Protein AF-A0A961H3K2-F1 (afdb_monomer_lite)

pLDDT: mean 82.6, std 19.22, range [40.81, 98.56]

Secondary structure (DSSP, 8-state):
------PPPP----------------PPP------TTHHHHHHHHHHHHHHHHHHHHHHHHHHHHHTSPPEEEE---EEEETTEEEESS-HHHHHHHHHHHHHHHHHSS-TT-SHHHHHHHHHHHHSSSBSSPPEEEE-SSSEEEEE--B----EEEEESSGGG-EEEEE-TT-BEEEEEEETTSS-S-EE----SPPSEEETTEE-SSSBPS-HHHHHHHHHHHTT-

Radius of gyration: 31.96 Å; chains: 1; bounding box: 62×67×101 Å

Foldseek 3Di:
DDDDDDDDDDDDDDDDDDDDDDDDDDDDDDDDDDDPPPVVVVVVCVVVVVVVVVVVVVVVVQVVLLVDQADEAEPFDWDDDPPDIDGLDDPVVVVVLRVVLSCLQNVDSRNPDCVSQVVNQVCVQQQLQALHRWDWDDPDSRYIYTGGHGFGFLEWEWDDDDQPIKTFTAGLQQFTHPDIGGVPPDDDHYQYDQPDDADDPDNNGHRRNDHGPDPSSNVVSVVSVVVD

Structure (mmCIF, N/CA/C/O backbone):
data_AF-A0A961H3K2-F1
#
_entry.id   AF-A0A961H3K2-F1
#
loop_
_atom_site.group_PDB
_atom_site.id
_atom_site.type_symbol
_atom_site.label_atom_id
_atom_site.label_alt_id
_atom_site.label_comp_id
_atom_site.label_asym_id
_atom_site.label_entity_id
_atom_site.label_seq_id
_atom_site.pdbx_PDB_ins_code
_atom_site.Cartn_x
_atom_site.Cartn_y
_atom_site.Cartn_z
_atom_site.occupancy
_atom_site.B_iso_or_equiv
_atom_site.auth_seq_id
_atom_site.auth_comp_id
_atom_site.auth_asym_id
_atom_site.auth_atom_id
_atom_site.pdbx_PDB_model_num
ATOM 1 N N . MET A 1 1 ? -10.575 -49.177 -2.284 1.00 54.91 1 MET A N 1
ATOM 2 C CA . MET A 1 1 ? -10.795 -49.907 -3.554 1.00 54.91 1 MET A CA 1
ATOM 3 C C . MET A 1 1 ? -11.564 -49.011 -4.515 1.00 54.91 1 MET A C 1
ATOM 5 O O . MET A 1 1 ? -12.747 -48.828 -4.300 1.00 54.91 1 MET A O 1
ATOM 9 N N . ALA A 1 2 ? -10.892 -48.435 -5.515 1.00 46.31 2 ALA A N 1
ATOM 10 C CA . ALA A 1 2 ? -11.423 -48.111 -6.850 1.00 46.31 2 ALA A CA 1
ATOM 11 C C . ALA A 1 2 ? -10.318 -47.393 -7.646 1.00 46.31 2 ALA A C 1
ATOM 13 O O . ALA A 1 2 ? -9.969 -46.250 -7.373 1.00 46.31 2 ALA A O 1
ATOM 14 N N . LYS A 1 3 ? -9.726 -48.125 -8.594 1.00 48.41 3 LYS A N 1
ATOM 15 C CA . LYS A 1 3 ? -8.814 -47.641 -9.639 1.00 48.41 3 LYS A CA 1
ATOM 16 C C . LYS A 1 3 ? -9.614 -46.911 -10.724 1.00 48.41 3 LYS A C 1
ATOM 18 O O . LYS A 1 3 ? -10.686 -47.404 -11.064 1.00 48.41 3 LYS A O 1
ATOM 23 N N . ARG A 1 4 ? -9.030 -45.865 -11.327 1.00 49.03 4 ARG A N 1
ATOM 24 C CA . ARG A 1 4 ? -9.153 -45.383 -12.734 1.00 49.03 4 ARG A CA 1
ATOM 25 C C . ARG A 1 4 ? -8.590 -43.948 -12.744 1.00 49.03 4 ARG A C 1
ATOM 27 O O . ARG A 1 4 ? -9.092 -43.125 -12.004 1.00 49.03 4 ARG A O 1
ATOM 34 N N . GLY A 1 5 ? -7.514 -43.564 -13.426 1.00 46.09 5 GLY A N 1
ATOM 35 C CA . GLY A 1 5 ? -6.911 -44.075 -14.651 1.00 46.09 5 GLY A CA 1
ATOM 36 C C . GLY A 1 5 ? -7.382 -43.230 -15.835 1.00 46.09 5 GLY A C 1
ATOM 37 O O . GLY A 1 5 ? -8.404 -43.564 -16.417 1.00 46.09 5 GLY A O 1
ATOM 38 N N . ALA A 1 6 ? -6.646 -42.169 -16.186 1.00 53.66 6 ALA A N 1
ATOM 39 C CA . ALA A 1 6 ? -6.700 -41.543 -17.510 1.00 53.66 6 ALA A CA 1
ATOM 40 C C . ALA A 1 6 ? -5.432 -40.706 -17.752 1.00 53.66 6 ALA A C 1
ATOM 42 O O . ALA A 1 6 ? -5.259 -39.619 -17.209 1.00 53.66 6 ALA A O 1
ATOM 43 N N . ALA A 1 7 ? -4.525 -41.268 -18.549 1.00 52.78 7 ALA A N 1
ATOM 44 C CA . ALA A 1 7 ? -3.371 -40.586 -19.112 1.00 52.78 7 ALA A CA 1
ATOM 45 C C . ALA A 1 7 ? -3.825 -39.680 -20.268 1.00 52.78 7 ALA A C 1
ATOM 47 O O . ALA A 1 7 ? -4.634 -40.106 -21.092 1.00 52.78 7 ALA A O 1
ATOM 48 N N . SER A 1 8 ? -3.278 -38.464 -20.348 1.00 56.94 8 SER A N 1
ATOM 49 C CA . SER A 1 8 ? -3.525 -37.541 -21.461 1.00 56.94 8 SER A CA 1
ATOM 50 C C . SER A 1 8 ? -2.368 -37.594 -22.479 1.00 56.94 8 SER A C 1
ATOM 52 O O . SER A 1 8 ? -1.205 -37.693 -22.072 1.00 56.94 8 SER A O 1
ATOM 54 N N . PRO A 1 9 ? -2.652 -37.601 -23.796 1.00 66.25 9 PRO A N 1
ATOM 55 C CA . PRO A 1 9 ? -1.711 -38.033 -24.828 1.00 66.25 9 PRO A CA 1
ATOM 56 C C . PRO A 1 9 ? -0.740 -36.939 -25.303 1.00 66.25 9 PRO A C 1
ATOM 58 O O . PRO A 1 9 ? -1.076 -35.764 -25.409 1.00 66.25 9 PRO A O 1
ATOM 61 N N . LYS A 1 10 ? 0.469 -37.376 -25.680 1.00 55.22 10 LYS A N 1
ATOM 62 C CA . LYS A 1 10 ? 1.485 -36.596 -26.403 1.00 55.22 10 LYS A CA 1
ATOM 63 C C . LYS A 1 10 ? 1.066 -36.394 -27.864 1.00 55.22 10 LYS A C 1
ATOM 65 O O . LYS A 1 10 ? 1.056 -37.355 -28.632 1.00 55.22 10 LYS A O 1
ATOM 70 N N . THR A 1 11 ? 0.836 -35.158 -28.286 1.00 57.97 11 THR A N 1
ATOM 71 C CA . THR A 1 11 ? 0.693 -34.785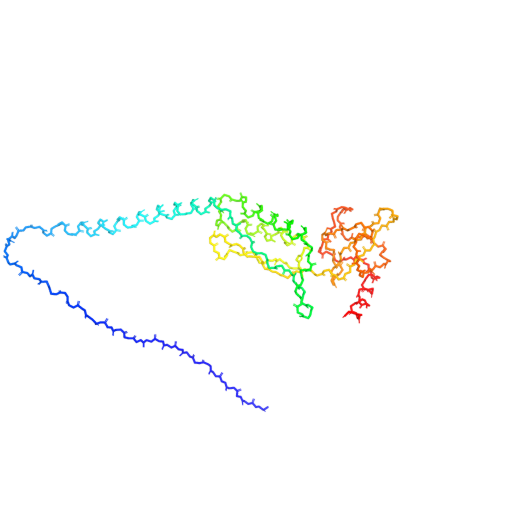 -29.700 1.00 57.97 11 THR A CA 1
ATOM 72 C C . THR A 1 11 ? 2.062 -34.468 -30.308 1.00 57.97 11 THR A C 1
ATOM 74 O O . THR A 1 11 ? 2.627 -33.395 -30.124 1.00 57.97 11 THR A O 1
ATOM 77 N N . LYS A 1 12 ? 2.616 -35.428 -31.060 1.00 52.91 12 LYS A N 1
ATOM 78 C CA . LYS A 1 12 ? 3.681 -35.186 -32.045 1.00 52.91 12 LYS A CA 1
ATOM 79 C C . LYS A 1 12 ? 3.021 -34.824 -33.375 1.00 52.91 12 LYS A C 1
ATOM 81 O O . LYS A 1 12 ? 2.402 -35.689 -33.986 1.00 52.91 12 LYS A O 1
ATOM 86 N N . SER A 1 13 ? 3.200 -33.592 -33.845 1.00 56.84 13 SER A N 1
ATOM 87 C CA . SER A 1 13 ? 2.893 -33.215 -35.229 1.00 56.84 13 SER A CA 1
ATOM 88 C C . SER A 1 13 ? 4.182 -33.217 -36.055 1.00 56.84 13 SER A C 1
ATOM 90 O O . SER A 1 13 ? 5.054 -32.370 -35.886 1.00 56.84 13 SER A O 1
ATOM 92 N N . LYS A 1 14 ? 4.316 -34.228 -36.917 1.00 53.59 14 LYS A N 1
ATOM 93 C CA . LYS A 1 14 ? 5.198 -34.253 -38.090 1.00 53.59 14 LYS A CA 1
ATOM 94 C C . LYS A 1 14 ? 4.278 -34.400 -39.297 1.00 53.59 14 LYS A C 1
ATOM 96 O O . LYS A 1 14 ? 3.563 -35.396 -39.336 1.00 53.59 14 LYS A O 1
ATOM 101 N N . SER A 1 15 ? 4.346 -33.518 -40.295 1.00 47.16 15 SER A N 1
ATOM 102 C CA . SER A 1 15 ? 4.019 -33.887 -41.683 1.00 47.16 15 SER A CA 1
ATOM 103 C C . SER A 1 15 ? 4.347 -32.785 -42.697 1.00 47.16 15 SER A C 1
ATOM 105 O O . SER A 1 15 ? 3.904 -31.657 -42.529 1.00 47.16 15 SER A O 1
ATOM 107 N N . LYS A 1 16 ? 5.060 -33.218 -43.751 1.00 49.59 16 LYS A N 1
ATOM 108 C CA . LYS A 1 16 ? 5.066 -32.808 -45.175 1.00 49.59 16 LYS A 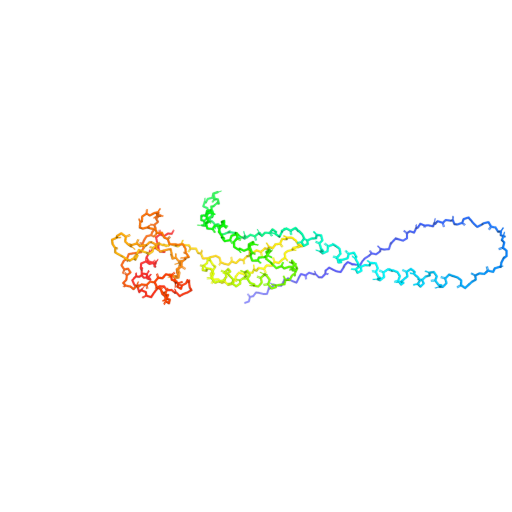CA 1
ATOM 109 C C . LYS A 1 16 ? 5.208 -31.320 -45.528 1.00 49.59 16 LYS A C 1
ATOM 111 O O . LYS A 1 16 ? 4.386 -30.506 -45.155 1.00 49.59 16 LYS A O 1
ATOM 116 N N . ALA A 1 17 ? 6.242 -30.894 -46.256 1.00 46.69 17 ALA A N 1
ATOM 117 C CA . ALA A 1 17 ? 6.661 -31.269 -47.622 1.00 46.69 17 ALA A CA 1
ATOM 118 C C . ALA A 1 17 ? 5.641 -30.910 -48.725 1.00 46.69 17 ALA A C 1
ATOM 120 O O . ALA A 1 17 ? 4.715 -31.670 -49.000 1.00 46.69 17 ALA A O 1
ATOM 121 N N . GLN A 1 18 ? 5.910 -29.786 -49.393 1.00 48.41 18 GLN A N 1
ATOM 122 C CA . GLN A 1 18 ? 5.543 -29.415 -50.769 1.00 48.41 18 GLN A CA 1
ATOM 123 C C . GLN A 1 18 ? 6.774 -28.628 -51.283 1.00 48.41 18 GLN A C 1
ATOM 125 O O . GLN A 1 18 ? 7.169 -27.668 -50.632 1.00 48.41 18 GLN A O 1
ATOM 130 N N . ALA A 1 19 ? 7.602 -29.075 -52.241 1.00 42.69 19 ALA A N 1
ATOM 131 C CA . ALA A 1 19 ? 7.340 -29.372 -53.659 1.00 42.69 19 ALA A CA 1
ATOM 132 C C . ALA A 1 19 ? 6.409 -28.318 -54.270 1.00 42.69 19 ALA A C 1
ATOM 134 O O . ALA A 1 19 ? 5.254 -28.252 -53.891 1.00 42.69 19 ALA A O 1
ATOM 135 N N . GLY A 1 20 ? 6.775 -27.458 -55.206 1.00 40.81 20 GLY A N 1
ATOM 136 C CA . GLY A 1 20 ? 7.958 -27.265 -56.026 1.00 40.81 20 GLY A CA 1
ATOM 137 C C . GLY A 1 20 ? 7.492 -26.299 -57.120 1.00 40.81 20 GLY A C 1
ATOM 138 O O . GLY A 1 20 ? 6.412 -26.491 -57.670 1.00 40.81 20 GLY A O 1
ATOM 139 N N . ALA A 1 21 ? 8.248 -25.245 -57.410 1.00 43.94 21 ALA A N 1
ATOM 140 C CA . ALA A 1 21 ? 7.976 -24.379 -58.553 1.00 43.94 21 ALA A CA 1
ATOM 141 C C . ALA A 1 21 ? 9.285 -24.188 -59.312 1.00 43.94 21 ALA A C 1
ATOM 143 O O . ALA A 1 21 ? 10.189 -23.472 -58.884 1.00 43.94 21 ALA A O 1
ATOM 144 N N . ALA A 1 22 ? 9.387 -24.930 -60.410 1.00 42.62 22 ALA A N 1
ATOM 145 C CA . ALA A 1 22 ? 10.456 -24.841 -61.379 1.00 42.62 22 ALA A CA 1
ATOM 146 C C . ALA A 1 22 ? 10.357 -23.497 -62.110 1.00 42.62 22 ALA A C 1
ATOM 148 O O . ALA A 1 22 ? 9.406 -23.256 -62.849 1.00 42.62 22 ALA A O 1
ATOM 149 N N . VAL A 1 23 ? 11.348 -22.630 -61.915 1.00 52.09 23 VAL A N 1
ATOM 150 C CA . VAL A 1 23 ? 11.573 -21.478 -62.791 1.00 52.09 23 VAL A CA 1
ATOM 151 C C . VAL A 1 23 ? 12.584 -21.918 -63.841 1.00 52.09 23 VAL A C 1
ATOM 153 O O . VAL A 1 23 ? 13.764 -22.116 -63.557 1.00 52.09 23 VAL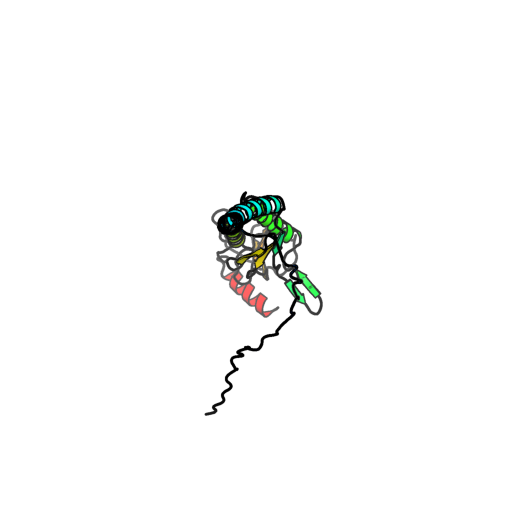 A O 1
ATOM 156 N N . SER A 1 24 ? 12.091 -22.137 -65.056 1.00 48.31 24 SER A N 1
ATOM 157 C CA . SER A 1 24 ? 12.887 -22.466 -66.233 1.00 48.31 24 SER A CA 1
ATOM 158 C C . SER A 1 24 ? 13.762 -21.276 -66.629 1.00 48.31 24 SER A C 1
ATOM 160 O O . SER A 1 24 ? 13.271 -20.254 -67.110 1.00 48.31 24 SER A O 1
ATOM 162 N N . VAL A 1 25 ? 15.068 -21.434 -66.430 1.00 52.72 25 VAL A N 1
ATOM 163 C CA . VAL A 1 25 ? 16.116 -20.515 -66.874 1.00 52.72 25 VAL A CA 1
ATOM 164 C C . VAL A 1 25 ? 16.313 -20.679 -68.382 1.00 52.72 25 VAL A C 1
ATOM 166 O O . VAL A 1 25 ? 16.736 -21.731 -68.857 1.00 52.72 25 VAL A O 1
ATOM 169 N N . PHE A 1 26 ? 16.025 -19.622 -69.139 1.00 48.88 26 PHE A N 1
ATOM 170 C CA . PHE A 1 26 ? 16.374 -19.502 -70.554 1.00 48.88 26 PHE A CA 1
ATOM 171 C C . PHE A 1 26 ? 17.888 -19.252 -70.669 1.00 48.88 26 PHE A C 1
ATOM 173 O O . PHE A 1 26 ? 18.365 -18.139 -70.446 1.00 48.88 26 PHE A O 1
ATOM 180 N N . GLN A 1 27 ? 18.662 -20.289 -70.995 1.00 48.50 27 GLN A N 1
ATOM 181 C CA . GLN A 1 27 ? 20.086 -20.159 -71.312 1.00 48.50 27 GLN A CA 1
ATOM 182 C C . GLN A 1 27 ? 20.263 -19.829 -72.799 1.00 48.50 27 GLN A C 1
ATOM 184 O O . GLN A 1 27 ? 19.926 -20.626 -73.672 1.00 48.50 27 GLN A O 1
ATOM 189 N N . ARG A 1 28 ? 20.821 -18.649 -73.091 1.00 47.00 28 ARG A N 1
ATOM 190 C CA . ARG A 1 28 ? 21.417 -18.326 -74.397 1.00 47.00 28 ARG A CA 1
ATOM 191 C C . ARG A 1 28 ? 22.907 -18.697 -74.370 1.00 47.00 28 ARG A C 1
ATOM 193 O O . ARG A 1 28 ? 23.566 -18.389 -73.376 1.00 47.00 28 ARG A O 1
ATOM 200 N N . PRO A 1 29 ? 23.458 -19.332 -75.419 1.00 45.16 29 PRO A N 1
ATOM 201 C CA . PRO A 1 29 ? 24.856 -19.728 -75.438 1.00 45.16 29 PRO A CA 1
ATOM 202 C C . PRO A 1 29 ? 25.757 -18.591 -75.930 1.00 45.16 29 PRO A C 1
ATOM 204 O O . PRO A 1 29 ? 25.460 -17.928 -76.921 1.00 45.16 29 PRO A O 1
ATOM 207 N N . GLY A 1 30 ? 26.912 -18.464 -75.276 1.00 41.97 30 GLY A N 1
ATOM 208 C CA . GLY A 1 30 ? 28.133 -17.938 -75.880 1.00 41.97 30 GLY A CA 1
ATOM 209 C C . GLY A 1 30 ? 28.578 -16.566 -75.390 1.00 41.97 30 GLY A C 1
ATOM 210 O O . GLY A 1 30 ? 28.198 -15.578 -75.989 1.00 41.97 30 GLY A O 1
ATOM 211 N N . VAL A 1 31 ? 29.467 -16.534 -74.389 1.00 49.22 31 VAL A N 1
ATOM 212 C CA . VAL A 1 31 ? 30.809 -15.918 -74.471 1.00 49.22 31 VAL A CA 1
ATOM 213 C C . VAL A 1 31 ? 31.713 -16.653 -73.468 1.00 49.22 31 VAL A C 1
ATOM 215 O O . VAL A 1 31 ? 31.288 -17.055 -72.388 1.00 49.22 31 VAL A O 1
ATOM 218 N N . ARG A 1 32 ? 32.946 -16.912 -73.899 1.00 44.03 32 ARG A N 1
ATOM 219 C CA . ARG A 1 32 ? 33.987 -17.709 -73.247 1.00 44.03 32 ARG A CA 1
ATOM 220 C C . ARG A 1 32 ? 34.595 -17.014 -72.017 1.00 44.03 32 ARG A C 1
ATOM 222 O O . ARG A 1 32 ? 34.794 -15.811 -72.031 1.00 44.03 32 ARG A O 1
ATOM 229 N N . ALA A 1 33 ? 34.961 -17.849 -71.039 1.00 47.09 33 ALA A N 1
ATOM 230 C CA . ALA A 1 33 ? 36.153 -17.797 -70.184 1.00 47.09 33 ALA A CA 1
ATOM 231 C C . ALA A 1 33 ? 36.630 -16.439 -69.622 1.00 47.09 33 ALA A C 1
ATOM 233 O O . ALA A 1 33 ? 37.267 -15.669 -70.329 1.00 47.09 33 ALA A O 1
ATOM 234 N N . ALA A 1 34 ? 36.441 -16.257 -68.308 1.00 49.03 34 ALA A N 1
ATOM 235 C CA . ALA A 1 34 ? 37.413 -15.772 -67.308 1.00 49.03 34 ALA A CA 1
ATOM 236 C C . ALA A 1 34 ? 36.649 -15.140 -66.130 1.00 49.03 34 ALA A C 1
ATOM 238 O O . ALA A 1 34 ? 35.950 -14.152 -66.318 1.00 49.03 34 ALA A O 1
ATOM 239 N N . GLY A 1 35 ? 36.778 -15.683 -64.912 1.00 43.94 35 GLY A N 1
ATOM 240 C CA . GLY A 1 35 ? 36.256 -14.992 -63.721 1.00 43.94 35 GLY A CA 1
ATOM 241 C C . GLY A 1 35 ? 35.784 -15.852 -62.548 1.00 43.94 35 GLY A C 1
ATOM 242 O O . GLY A 1 35 ? 34.832 -15.470 -61.880 1.00 43.94 35 GLY A O 1
ATOM 243 N N . PHE A 1 36 ? 36.416 -16.991 -62.254 1.00 46.25 36 PHE A N 1
ATOM 244 C CA . PHE A 1 36 ? 36.014 -17.846 -61.121 1.00 46.25 36 PHE A CA 1
ATOM 245 C C . PHE A 1 36 ? 36.593 -17.446 -59.746 1.00 46.25 36 PHE A C 1
ATOM 247 O O . PHE A 1 36 ? 36.438 -18.189 -58.785 1.00 46.25 36 PHE A O 1
ATOM 254 N N . VAL A 1 37 ? 37.206 -16.264 -59.600 1.00 47.56 37 VAL A N 1
ATOM 255 C CA . VAL A 1 37 ? 37.797 -15.819 -58.314 1.00 47.56 37 VAL A CA 1
ATOM 256 C C . VAL A 1 37 ? 36.944 -14.764 -57.579 1.00 47.56 37 VAL A C 1
ATOM 258 O O . VAL A 1 37 ? 37.055 -14.625 -56.366 1.00 47.56 37 VAL A O 1
ATOM 261 N N . MET A 1 38 ? 36.011 -14.073 -58.247 1.00 45.59 38 MET A N 1
ATOM 262 C CA . MET A 1 38 ? 35.255 -12.961 -57.629 1.00 45.59 38 MET A CA 1
ATOM 263 C C . MET A 1 38 ? 33.983 -13.365 -56.862 1.00 45.59 38 MET A C 1
ATOM 265 O O . MET A 1 38 ? 33.496 -12.594 -56.040 1.00 45.59 38 MET A O 1
ATOM 269 N N . ILE A 1 39 ? 33.448 -14.573 -57.070 1.00 45.59 39 ILE A N 1
ATOM 270 C CA . ILE A 1 39 ? 32.192 -15.000 -56.417 1.00 45.59 39 ILE A CA 1
ATOM 271 C C . ILE A 1 39 ? 32.428 -15.446 -54.960 1.00 45.59 39 ILE A C 1
ATOM 273 O O . ILE A 1 39 ? 31.568 -15.240 -54.107 1.00 45.59 39 ILE A O 1
ATOM 277 N N . GLY A 1 40 ? 33.620 -15.964 -54.634 1.00 44.06 40 GLY A N 1
ATOM 278 C CA . GLY A 1 40 ? 33.981 -16.331 -53.257 1.00 44.06 40 GLY A CA 1
ATOM 279 C C . GLY A 1 40 ? 34.098 -15.128 -52.307 1.00 44.06 40 GLY A C 1
ATOM 280 O O . GLY A 1 40 ? 33.737 -15.229 -51.138 1.00 44.06 40 GLY A O 1
ATOM 281 N N . LEU A 1 41 ? 34.530 -13.968 -52.816 1.00 49.31 41 LEU A N 1
ATOM 282 C CA . LEU A 1 41 ? 34.689 -12.731 -52.036 1.00 49.31 41 LEU A CA 1
ATOM 283 C C . LEU A 1 41 ? 33.358 -11.994 -51.814 1.00 49.31 41 LEU A C 1
ATOM 285 O O . LEU A 1 41 ? 33.134 -11.446 -50.736 1.00 49.31 41 LEU A O 1
ATOM 289 N N . ALA A 1 42 ? 32.441 -12.040 -52.785 1.00 49.56 42 ALA A N 1
ATOM 290 C CA . ALA A 1 42 ? 31.109 -11.452 -52.640 1.00 49.56 42 ALA A CA 1
ATOM 291 C C . ALA A 1 42 ? 30.261 -12.180 -51.579 1.00 49.56 42 ALA A C 1
ATOM 293 O O . ALA A 1 42 ? 29.585 -11.524 -50.788 1.00 49.56 42 ALA A O 1
ATOM 294 N N . ALA A 1 43 ? 30.360 -13.514 -51.494 1.00 50.00 43 ALA A N 1
ATOM 295 C CA . ALA A 1 43 ? 29.671 -14.300 -50.468 1.00 50.00 43 ALA A CA 1
ATOM 296 C C . ALA A 1 43 ? 30.207 -14.018 -49.048 1.00 50.00 43 ALA A C 1
ATOM 298 O O . ALA A 1 43 ? 29.422 -13.915 -48.101 1.00 50.00 43 ALA A O 1
ATOM 299 N N . LEU A 1 44 ? 31.526 -13.815 -48.899 1.00 50.19 44 LEU A N 1
ATOM 300 C CA . LEU A 1 44 ? 32.140 -13.432 -47.620 1.00 50.19 44 LEU A CA 1
ATOM 301 C C . LEU A 1 44 ? 31.770 -11.997 -47.198 1.00 50.19 44 LEU A C 1
ATOM 303 O O . LEU A 1 44 ? 31.568 -11.746 -46.013 1.00 50.19 44 LEU A O 1
ATOM 307 N N . ALA A 1 45 ? 31.621 -11.069 -48.150 1.00 51.12 45 ALA A N 1
ATOM 308 C CA . ALA A 1 45 ? 31.203 -9.692 -47.875 1.00 51.12 45 ALA A CA 1
ATOM 309 C C . ALA A 1 45 ? 29.728 -9.593 -47.441 1.00 51.12 45 ALA A C 1
ATOM 311 O O . ALA A 1 45 ? 29.403 -8.819 -46.540 1.00 51.12 45 ALA A O 1
ATOM 312 N N . THR A 1 46 ? 28.835 -10.416 -48.002 1.00 52.34 46 THR A N 1
ATOM 313 C CA . THR A 1 46 ? 27.430 -10.475 -47.556 1.00 52.34 46 THR A CA 1
ATOM 314 C C . THR A 1 46 ? 27.260 -11.124 -46.180 1.00 52.34 46 THR A C 1
ATOM 316 O O . THR A 1 46 ? 26.409 -10.689 -45.407 1.00 52.34 46 THR A O 1
ATOM 319 N N . LEU A 1 47 ? 28.094 -12.112 -45.830 1.00 50.81 47 LEU A N 1
ATOM 320 C CA . LEU A 1 47 ? 28.094 -12.733 -44.497 1.00 50.81 47 LEU A CA 1
ATOM 321 C C . LEU A 1 47 ? 28.793 -11.859 -43.438 1.00 50.81 47 LEU A C 1
ATOM 323 O O . LEU A 1 47 ? 28.340 -11.813 -42.297 1.00 50.81 47 LEU A O 1
ATOM 327 N N . GLY A 1 48 ? 29.837 -11.109 -43.812 1.00 51.03 48 GLY A N 1
ATOM 328 C CA . GLY A 1 48 ? 30.520 -10.161 -42.923 1.00 51.03 48 GLY A CA 1
ATOM 329 C C . GLY A 1 48 ? 29.731 -8.870 -42.655 1.00 51.03 48 GLY A C 1
ATOM 330 O O . GLY A 1 48 ? 29.776 -8.341 -41.546 1.00 51.03 48 GLY A O 1
ATOM 331 N N . GLY A 1 49 ? 28.961 -8.380 -43.636 1.00 50.12 49 GLY A N 1
ATOM 332 C CA . GLY A 1 49 ? 28.155 -7.158 -43.502 1.00 50.12 49 GLY A CA 1
ATOM 333 C C . GLY A 1 49 ? 26.888 -7.319 -42.653 1.00 50.12 49 GLY A C 1
ATOM 334 O O . GLY A 1 49 ? 26.464 -6.371 -41.992 1.00 50.12 49 GLY A O 1
ATOM 335 N N . ALA A 1 50 ? 26.306 -8.522 -42.608 1.00 54.47 50 ALA A N 1
ATOM 336 C CA . ALA A 1 50 ? 25.093 -8.785 -41.831 1.00 54.47 50 ALA A CA 1
ATOM 337 C C . ALA A 1 50 ? 25.328 -8.722 -40.308 1.00 54.47 50 ALA A C 1
ATOM 339 O O . ALA A 1 50 ? 24.445 -8.287 -39.574 1.00 54.47 50 ALA A O 1
ATOM 340 N N . GLY A 1 51 ? 26.522 -9.085 -39.822 1.00 54.41 51 GLY A N 1
ATOM 341 C CA . GLY A 1 51 ? 26.838 -9.057 -38.387 1.00 54.41 51 GLY A CA 1
ATOM 342 C C . GLY A 1 51 ? 26.963 -7.644 -37.801 1.00 54.41 51 GLY A C 1
ATOM 343 O O . GLY A 1 51 ? 26.504 -7.397 -36.688 1.00 54.41 51 GLY A O 1
ATOM 344 N N . TYR A 1 52 ? 27.524 -6.696 -38.560 1.00 57.75 52 TYR A N 1
ATOM 345 C CA . TYR A 1 52 ? 27.713 -5.312 -38.099 1.00 57.75 52 TYR A CA 1
ATOM 346 C C . TYR A 1 52 ? 26.429 -4.473 -38.161 1.00 57.75 52 TYR A C 1
ATOM 348 O O . TYR A 1 52 ? 26.211 -3.613 -37.307 1.00 57.75 52 TYR A O 1
ATOM 356 N N . GLY A 1 53 ? 25.551 -4.730 -39.138 1.00 56.16 53 GLY A N 1
ATOM 357 C CA . GLY A 1 53 ? 24.300 -3.981 -39.286 1.00 56.16 53 GLY A CA 1
ATOM 358 C C . GLY A 1 53 ? 23.333 -4.191 -38.117 1.00 56.16 53 GLY A C 1
ATOM 359 O O . GLY A 1 53 ? 22.784 -3.222 -37.590 1.00 56.16 53 GLY A O 1
ATOM 360 N N . VAL A 1 54 ? 23.173 -5.437 -37.657 1.00 62.91 54 VAL A N 1
ATOM 361 C CA . VAL A 1 54 ? 22.179 -5.805 -36.629 1.00 62.91 54 VAL A CA 1
ATOM 362 C C . VAL A 1 54 ? 22.454 -5.121 -35.283 1.00 62.91 54 VAL A C 1
ATOM 364 O O . VAL A 1 54 ? 21.518 -4.681 -34.619 1.00 62.91 54 VAL A O 1
ATOM 367 N N . TRP A 1 55 ? 23.724 -4.931 -34.914 1.00 62.94 55 TRP A N 1
ATOM 368 C CA . TRP A 1 55 ? 24.098 -4.300 -33.641 1.00 62.94 55 TRP A CA 1
ATOM 369 C C . TRP A 1 55 ? 23.742 -2.804 -33.580 1.00 62.94 55 TRP A C 1
ATOM 371 O O . TRP A 1 55 ? 23.333 -2.284 -32.542 1.00 62.94 55 TRP A O 1
ATOM 381 N N . THR A 1 56 ? 23.844 -2.098 -34.710 1.00 72.25 56 THR A N 1
ATOM 382 C CA . THR A 1 56 ? 23.535 -0.656 -34.771 1.00 72.25 56 THR A CA 1
ATOM 383 C C . THR A 1 56 ? 22.035 -0.363 -34.763 1.00 72.25 56 THR A C 1
ATOM 385 O O . THR A 1 56 ? 21.608 0.670 -34.240 1.00 72.25 56 THR A O 1
ATOM 388 N N . VAL A 1 57 ? 21.226 -1.280 -35.304 1.00 74.12 57 VAL A N 1
ATOM 389 C CA . VAL A 1 57 ? 19.764 -1.153 -35.319 1.00 74.12 57 VAL A CA 1
ATOM 390 C C . VAL A 1 57 ? 19.194 -1.348 -33.915 1.00 74.12 57 VAL A C 1
ATOM 392 O O . VAL A 1 57 ? 18.345 -0.556 -33.505 1.00 74.12 57 VAL A O 1
ATOM 395 N N . ASP A 1 58 ? 19.711 -2.313 -33.146 1.00 77.19 58 ASP A N 1
ATOM 396 C CA . ASP A 1 58 ? 19.259 -2.560 -31.769 1.00 77.19 58 ASP A CA 1
ATOM 397 C C . ASP A 1 58 ? 19.558 -1.359 -30.853 1.00 77.19 58 ASP A C 1
ATOM 399 O O . ASP A 1 58 ? 18.675 -0.850 -30.164 1.00 77.19 58 ASP A O 1
ATOM 403 N N . ALA A 1 59 ? 20.765 -0.788 -30.937 1.00 79.69 59 ALA A N 1
ATOM 404 C CA . ALA A 1 59 ? 21.125 0.396 -30.151 1.00 79.69 59 ALA A CA 1
ATOM 405 C C . ALA A 1 59 ? 20.226 1.614 -30.445 1.00 79.69 59 ALA A C 1
ATOM 407 O O . ALA A 1 59 ? 19.891 2.383 -29.540 1.00 79.69 59 ALA A O 1
ATOM 408 N N . ARG A 1 60 ? 19.817 1.806 -31.707 1.00 79.00 60 ARG A N 1
ATOM 409 C CA . ARG A 1 60 ? 18.940 2.921 -32.095 1.00 79.00 60 ARG A CA 1
ATOM 410 C C . ARG A 1 60 ? 17.492 2.675 -31.677 1.00 79.00 60 ARG A C 1
ATOM 412 O O . ARG A 1 60 ? 16.865 3.598 -31.163 1.00 79.00 60 ARG A O 1
ATOM 419 N N . ALA A 1 61 ? 16.999 1.447 -31.832 1.00 80.31 61 ALA A N 1
ATOM 420 C CA . ALA A 1 61 ? 15.673 1.054 -31.366 1.00 80.31 61 ALA A CA 1
ATOM 421 C C . ALA A 1 61 ? 15.546 1.224 -29.845 1.00 80.31 61 ALA A C 1
ATOM 423 O O . ALA A 1 61 ? 14.588 1.841 -29.383 1.00 80.31 61 ALA A O 1
ATOM 424 N N . ARG A 1 62 ? 16.553 0.788 -29.074 1.00 78.81 62 ARG A N 1
ATOM 425 C CA . ARG A 1 62 ? 16.591 0.973 -27.615 1.00 78.81 62 ARG A CA 1
ATOM 426 C C . ARG A 1 62 ? 16.552 2.441 -27.210 1.00 78.81 62 ARG A C 1
ATOM 428 O O . ARG A 1 62 ? 15.767 2.791 -26.343 1.00 78.81 62 ARG A O 1
ATOM 435 N N . ARG A 1 63 ? 17.322 3.316 -27.869 1.00 81.69 63 ARG A N 1
ATOM 436 C CA . ARG A 1 63 ? 17.287 4.767 -27.589 1.00 81.69 63 ARG A CA 1
ATOM 437 C C . ARG A 1 63 ? 15.933 5.397 -27.904 1.00 81.69 63 ARG A C 1
ATOM 439 O O . ARG A 1 63 ? 15.467 6.239 -27.147 1.00 81.69 63 ARG A O 1
ATOM 446 N N . SER A 1 64 ? 15.302 5.004 -29.009 1.00 82.88 64 SER A N 1
ATOM 447 C CA . SER A 1 64 ? 13.971 5.507 -29.362 1.00 82.88 64 SER A CA 1
ATOM 448 C C . SER A 1 64 ? 12.891 5.016 -28.397 1.00 82.88 64 SER A C 1
ATOM 450 O O . SER A 1 64 ? 11.978 5.774 -28.088 1.00 82.88 64 SER A O 1
ATOM 452 N N . LEU A 1 65 ? 13.004 3.781 -27.900 1.00 81.12 65 LEU A N 1
ATOM 453 C CA . LEU A 1 65 ? 12.092 3.235 -26.893 1.00 81.12 65 LEU A CA 1
ATOM 454 C C . LEU A 1 65 ? 12.332 3.840 -25.504 1.00 81.12 65 LEU A C 1
ATOM 456 O O . LEU A 1 65 ? 11.365 4.116 -24.806 1.00 81.12 65 LEU A O 1
ATOM 460 N N . ALA A 1 66 ? 13.587 4.122 -25.145 1.00 81.50 66 ALA A N 1
ATOM 461 C CA . ALA A 1 66 ? 13.956 4.770 -23.885 1.00 81.50 66 ALA A CA 1
ATOM 462 C C . ALA A 1 66 ? 13.434 6.204 -23.750 1.00 81.50 66 ALA A C 1
ATOM 464 O O . ALA A 1 66 ? 13.280 6.700 -22.643 1.00 81.50 66 ALA A O 1
ATOM 465 N N . ALA A 1 67 ? 13.136 6.872 -24.865 1.00 84.19 67 ALA A N 1
ATOM 466 C CA . ALA A 1 67 ? 12.570 8.217 -24.846 1.00 84.19 67 ALA A CA 1
ATOM 467 C C . ALA A 1 67 ? 11.073 8.250 -24.480 1.00 84.19 67 ALA A C 1
ATOM 469 O O . ALA A 1 67 ? 10.522 9.332 -24.284 1.00 84.19 67 ALA A O 1
ATOM 470 N N . LEU A 1 68 ? 10.393 7.099 -24.440 1.00 87.56 68 LEU A N 1
ATOM 471 C CA . LEU A 1 68 ? 8.969 7.022 -24.132 1.00 87.56 68 LEU A CA 1
ATOM 472 C C . LEU A 1 68 ? 8.768 6.564 -22.683 1.00 87.56 68 LEU A C 1
ATOM 474 O O . LEU A 1 68 ? 9.355 5.554 -22.298 1.00 87.56 68 LEU A O 1
ATOM 478 N N . PRO A 1 69 ? 7.890 7.223 -21.904 1.00 89.25 69 PRO A N 1
ATOM 479 C CA . PRO A 1 69 ? 7.588 6.770 -20.555 1.00 89.25 69 PRO A CA 1
ATOM 480 C C . PRO A 1 69 ? 6.952 5.377 -20.588 1.00 89.25 69 PRO A C 1
ATOM 482 O O . PRO A 1 69 ? 6.168 5.043 -21.501 1.00 89.25 69 PRO A O 1
ATOM 485 N N . GLN A 1 70 ? 7.312 4.578 -19.586 1.00 93.62 70 GLN A N 1
ATOM 486 C CA . GLN A 1 70 ? 6.718 3.275 -19.332 1.00 93.62 70 GLN A CA 1
ATOM 487 C C . GLN A 1 70 ? 5.325 3.455 -18.736 1.00 93.62 70 GLN A C 1
ATOM 489 O O . GLN A 1 70 ? 5.086 4.335 -17.912 1.00 93.62 70 GLN A O 1
ATOM 494 N N . GLN A 1 71 ? 4.404 2.618 -19.192 1.00 96.31 71 GLN A N 1
ATOM 495 C CA . GLN A 1 71 ? 3.046 2.517 -18.691 1.00 96.31 71 GLN A CA 1
ATOM 496 C C . GLN A 1 71 ? 3.019 1.478 -17.576 1.00 96.31 71 GLN A C 1
ATOM 498 O O . GLN A 1 71 ? 3.478 0.347 -17.758 1.00 96.31 71 GLN A O 1
ATOM 503 N N . VAL A 1 72 ? 2.473 1.870 -16.432 1.00 97.75 72 VAL A N 1
ATOM 504 C CA . VAL A 1 72 ? 2.360 1.011 -15.258 1.00 97.75 72 VAL A CA 1
ATOM 505 C C . VAL A 1 72 ? 0.919 0.532 -15.144 1.00 97.75 72 VAL A C 1
ATOM 507 O O . VAL A 1 72 ? -0.011 1.326 -15.014 1.00 97.75 72 VAL A O 1
ATOM 510 N N . GLU A 1 73 ? 0.731 -0.781 -15.195 1.00 98.19 73 GLU A N 1
ATOM 511 C CA . GLU A 1 73 ? -0.554 -1.441 -14.997 1.00 98.19 73 GLU A CA 1
ATOM 512 C C . GLU A 1 73 ? -0.564 -2.092 -13.609 1.00 98.19 73 GLU A C 1
ATOM 514 O O . GLU A 1 73 ? 0.136 -3.070 -13.350 1.00 98.19 73 GLU A O 1
ATOM 519 N N . ILE A 1 74 ? -1.362 -1.541 -12.694 1.00 98.31 74 ILE A N 1
ATOM 520 C CA . ILE A 1 74 ? -1.501 -2.058 -11.329 1.00 98.31 74 ILE A CA 1
ATOM 521 C C . ILE A 1 74 ? -2.813 -2.834 -11.217 1.00 98.31 74 ILE A C 1
ATOM 523 O O . ILE A 1 74 ? -3.894 -2.295 -11.472 1.00 98.31 74 ILE A O 1
ATOM 527 N N . ALA A 1 75 ? -2.738 -4.095 -10.791 1.00 97.94 75 ALA A N 1
ATOM 528 C CA . ALA A 1 75 ? -3.914 -4.913 -10.516 1.00 97.94 75 ALA A CA 1
ATOM 529 C C . ALA A 1 75 ? -4.589 -4.471 -9.205 1.00 97.94 75 ALA A C 1
ATOM 531 O O . ALA A 1 75 ? -4.347 -5.043 -8.142 1.00 97.94 75 ALA A O 1
ATOM 532 N N . TRP A 1 76 ? -5.420 -3.427 -9.271 1.00 97.19 76 TRP A N 1
ATOM 533 C CA . TRP A 1 76 ? -6.080 -2.834 -8.106 1.00 97.19 76 TRP A CA 1
ATOM 534 C C . TRP A 1 76 ? -7.072 -3.784 -7.415 1.00 97.19 76 TRP A C 1
ATOM 536 O O . TRP A 1 76 ? -7.827 -4.495 -8.087 1.00 97.19 76 TRP A O 1
ATOM 546 N N . PRO A 1 77 ? -7.175 -3.741 -6.073 1.00 96.25 77 PRO A N 1
ATOM 547 C CA . PRO A 1 77 ? -8.092 -4.595 -5.343 1.00 96.25 77 PRO A CA 1
ATOM 548 C C . PRO A 1 77 ? -9.532 -4.135 -5.567 1.00 96.25 77 PRO A C 1
ATOM 550 O O . PRO A 1 77 ? -9.873 -2.957 -5.406 1.00 96.25 77 PRO A O 1
ATOM 553 N N . THR A 1 78 ? -10.397 -5.086 -5.907 1.00 95.19 78 THR A N 1
ATOM 554 C CA . THR A 1 78 ? -11.822 -4.849 -6.137 1.00 95.19 78 THR A CA 1
ATOM 555 C C . THR A 1 78 ? -12.686 -5.677 -5.187 1.00 95.19 78 THR A C 1
ATOM 557 O O . THR A 1 78 ? -12.274 -6.702 -4.635 1.00 95.19 78 THR A O 1
ATOM 560 N N . ILE A 1 79 ? -13.894 -5.185 -4.938 1.00 91.75 79 ILE A N 1
ATOM 561 C CA . ILE A 1 79 ? -14.973 -5.892 -4.255 1.00 91.75 79 ILE A CA 1
ATOM 562 C C . ILE A 1 79 ? -16.104 -6.001 -5.265 1.00 91.75 79 ILE A C 1
ATOM 564 O O . ILE A 1 79 ? -16.543 -4.992 -5.815 1.00 91.75 79 ILE A O 1
ATOM 568 N N . VAL A 1 80 ? -16.569 -7.224 -5.491 1.00 92.75 80 VAL A N 1
ATOM 569 C CA . VAL A 1 80 ? -17.758 -7.489 -6.296 1.00 92.75 80 VAL A CA 1
ATOM 570 C C . VAL A 1 80 ? -18.931 -7.656 -5.337 1.00 92.75 80 VAL A C 1
ATOM 572 O O . VAL A 1 80 ? -18.905 -8.541 -4.479 1.00 92.75 80 VAL A O 1
ATOM 575 N N . ARG A 1 81 ? -19.948 -6.798 -5.451 1.00 91.50 81 ARG A N 1
ATOM 576 C CA . ARG A 1 81 ? -21.185 -6.878 -4.662 1.00 91.50 81 ARG A CA 1
ATOM 577 C C . ARG A 1 81 ? -22.374 -6.948 -5.615 1.00 91.50 81 ARG A C 1
ATOM 579 O O . ARG A 1 81 ? -22.804 -5.943 -6.172 1.00 91.50 81 ARG A O 1
ATOM 586 N N . GLY A 1 82 ? -22.892 -8.157 -5.830 1.00 93.19 82 GLY A N 1
ATOM 587 C CA . GLY A 1 82 ? -23.886 -8.397 -6.877 1.00 93.19 82 GLY A CA 1
ATOM 588 C C . GLY A 1 82 ? -23.279 -8.154 -8.260 1.00 93.19 82 GLY A C 1
ATOM 589 O O . GLY A 1 82 ? -22.328 -8.833 -8.634 1.00 93.19 82 GLY A O 1
ATOM 590 N N . SER A 1 83 ? -23.816 -7.185 -9.003 1.00 93.62 83 SER A N 1
ATOM 591 C CA . SER A 1 83 ? -23.310 -6.775 -10.322 1.00 93.62 83 SER A CA 1
ATOM 592 C C . SER A 1 83 ? -22.356 -5.575 -10.284 1.00 93.62 83 SER A C 1
ATOM 594 O O . SER A 1 83 ? -21.862 -5.169 -11.333 1.00 93.62 83 SER A O 1
ATOM 596 N N . GLU A 1 84 ? -22.128 -4.969 -9.116 1.00 94.00 84 GLU A N 1
ATOM 597 C CA . GLU A 1 84 ? -21.271 -3.790 -8.980 1.00 94.00 84 GLU A CA 1
ATOM 598 C C . GLU A 1 84 ? -19.849 -4.199 -8.579 1.00 94.00 84 GLU A C 1
ATOM 600 O O . GLU A 1 84 ? -19.646 -4.895 -7.580 1.00 94.00 84 GLU A O 1
ATOM 605 N N . THR A 1 85 ? -18.861 -3.737 -9.348 1.00 94.19 85 THR A N 1
ATOM 606 C CA . THR A 1 85 ? -17.438 -3.857 -9.014 1.00 94.19 85 THR A CA 1
ATOM 607 C C . THR A 1 85 ? -16.945 -2.510 -8.516 1.00 94.19 85 THR A C 1
ATOM 609 O O . THR A 1 85 ? -16.944 -1.532 -9.262 1.00 94.19 85 THR A O 1
ATOM 612 N N . ARG A 1 86 ? -16.492 -2.459 -7.263 1.00 92.75 86 ARG A N 1
ATOM 613 C CA . ARG A 1 86 ? -15.956 -1.244 -6.644 1.00 92.75 86 ARG A CA 1
ATOM 614 C C . ARG A 1 86 ? -14.516 -1.458 -6.198 1.00 92.75 86 ARG A C 1
ATOM 616 O O . ARG A 1 86 ? -14.178 -2.511 -5.663 1.00 92.75 86 ARG A O 1
ATOM 623 N N . HIS A 1 87 ? -13.667 -0.453 -6.380 1.00 93.00 87 HIS A N 1
ATOM 624 C CA . HIS A 1 87 ? -12.312 -0.476 -5.835 1.00 93.00 87 HIS A CA 1
ATOM 625 C C . HIS A 1 87 ? -12.330 -0.348 -4.310 1.00 93.00 87 HIS A C 1
ATOM 627 O O . HIS A 1 87 ? -13.084 0.448 -3.750 1.00 93.00 87 HIS A O 1
ATOM 633 N N . VAL A 1 88 ? -11.491 -1.145 -3.643 1.00 92.19 88 VAL A N 1
ATOM 634 C CA . VAL A 1 88 ? -11.327 -1.098 -2.179 1.00 92.19 88 VAL A CA 1
ATOM 635 C C . VAL A 1 88 ? -10.696 0.230 -1.746 1.00 92.19 88 VAL A C 1
ATOM 637 O O . VAL A 1 88 ? -11.061 0.792 -0.714 1.00 92.19 88 VAL A O 1
ATOM 640 N N . LEU A 1 89 ? -9.740 0.712 -2.544 1.00 92.69 89 LEU A N 1
ATOM 641 C CA . LEU A 1 89 ? -8.993 1.943 -2.315 1.00 92.69 89 LEU A CA 1
ATOM 642 C C . LEU A 1 89 ? -9.686 3.128 -2.987 1.00 92.69 89 LEU A C 1
ATOM 644 O O . LEU A 1 89 ? -10.241 2.998 -4.084 1.00 92.69 89 LEU A O 1
ATOM 648 N N . ASP A 1 90 ? -9.630 4.286 -2.329 1.00 92.94 90 ASP A N 1
ATOM 649 C CA . ASP A 1 90 ? -10.095 5.538 -2.916 1.00 92.94 90 ASP A CA 1
ATOM 650 C C . ASP A 1 90 ? -9.204 5.974 -4.097 1.00 92.94 90 ASP A C 1
ATOM 652 O O . ASP A 1 90 ? -8.110 5.451 -4.317 1.00 92.94 90 ASP A O 1
ATOM 656 N N . GLU A 1 91 ? -9.715 6.890 -4.920 1.00 94.62 91 GLU A N 1
ATOM 657 C CA . GLU A 1 91 ? -9.002 7.372 -6.109 1.00 94.62 91 GLU A CA 1
ATOM 658 C C . GLU A 1 91 ? -7.698 8.090 -5.744 1.00 94.62 91 GLU A C 1
ATOM 660 O O . GLU A 1 91 ? -6.700 7.925 -6.436 1.00 94.62 91 GLU A O 1
ATOM 665 N N . GLN A 1 92 ? -7.683 8.843 -4.641 1.00 94.62 92 GLN A N 1
ATOM 666 C CA . GLN A 1 92 ? -6.513 9.615 -4.229 1.00 94.62 92 GLN A CA 1
ATOM 667 C C . GLN A 1 92 ? -5.340 8.697 -3.873 1.00 94.62 92 GLN A C 1
ATOM 669 O O . GLN A 1 92 ? -4.230 8.918 -4.347 1.00 94.62 92 GLN A O 1
ATOM 674 N N . VAL A 1 93 ? -5.591 7.646 -3.090 1.00 94.69 93 VAL A N 1
ATOM 675 C CA . VAL A 1 93 ? -4.588 6.639 -2.726 1.00 94.69 93 VAL A CA 1
ATOM 676 C C . VAL A 1 93 ? -4.109 5.883 -3.963 1.00 94.69 93 VAL A C 1
ATOM 678 O O . VAL A 1 93 ? -2.912 5.640 -4.099 1.00 94.69 93 VAL A O 1
ATOM 681 N N . ARG A 1 94 ? -5.010 5.526 -4.890 1.00 96.56 94 ARG A N 1
ATOM 682 C CA . ARG A 1 94 ? -4.603 4.867 -6.143 1.00 96.56 94 ARG A CA 1
ATOM 683 C C . ARG A 1 94 ? -3.698 5.763 -6.985 1.00 96.56 94 ARG A C 1
ATOM 685 O O . ARG A 1 94 ? -2.653 5.299 -7.431 1.00 96.56 94 ARG A O 1
ATOM 692 N N . ALA A 1 95 ? -4.061 7.032 -7.146 1.00 96.94 95 ALA A N 1
ATOM 693 C CA . ALA A 1 95 ? -3.261 8.005 -7.881 1.00 96.94 95 ALA A CA 1
ATOM 694 C C . ALA A 1 95 ? -1.890 8.243 -7.226 1.00 96.94 95 ALA A C 1
ATOM 696 O O . ALA A 1 95 ? -0.885 8.318 -7.927 1.00 96.94 95 ALA A O 1
ATOM 697 N N . GLU A 1 96 ? -1.830 8.309 -5.893 1.00 96.50 96 GLU A N 1
ATOM 698 C CA . GLU A 1 96 ? -0.579 8.456 -5.140 1.00 96.50 96 GLU A CA 1
ATOM 699 C C . GLU A 1 96 ? 0.352 7.253 -5.346 1.00 96.50 96 GLU A C 1
ATOM 701 O O . GLU A 1 96 ? 1.506 7.424 -5.740 1.00 96.50 96 GLU A O 1
ATOM 706 N N . VAL A 1 97 ? -0.161 6.030 -5.155 1.00 97.00 97 VAL A N 1
ATOM 707 C CA . VAL A 1 97 ? 0.616 4.797 -5.362 1.00 97.00 97 VAL A CA 1
ATOM 708 C C . VAL A 1 97 ? 1.080 4.685 -6.813 1.00 97.00 97 VAL A C 1
ATOM 710 O O . VAL A 1 97 ? 2.245 4.378 -7.058 1.00 97.00 97 VAL A O 1
ATOM 713 N N . GLN A 1 98 ? 0.200 4.972 -7.774 1.00 98.06 98 GLN A N 1
ATOM 714 C CA . GLN A 1 98 ? 0.546 4.947 -9.192 1.00 98.06 98 GLN A CA 1
ATOM 715 C C . GLN A 1 98 ? 1.641 5.964 -9.528 1.00 98.06 98 GLN A C 1
ATOM 717 O O . GLN A 1 98 ? 2.647 5.590 -10.124 1.00 98.06 98 GLN A O 1
ATOM 722 N N . SER A 1 99 ? 1.488 7.217 -9.093 1.00 97.44 99 SER A N 1
ATOM 723 C CA . SER A 1 99 ? 2.474 8.273 -9.334 1.00 97.44 99 SER A CA 1
ATOM 724 C C . SER A 1 99 ? 3.839 7.925 -8.745 1.00 97.44 99 SER A C 1
ATOM 726 O O . SER A 1 99 ? 4.858 8.197 -9.377 1.00 97.44 99 SER A O 1
ATOM 728 N N . GLN A 1 100 ? 3.886 7.346 -7.544 1.00 97.94 100 GLN A N 1
ATOM 729 C CA . GLN A 1 100 ? 5.155 7.024 -6.896 1.00 97.94 100 GLN A CA 1
ATOM 730 C C . GLN A 1 100 ? 5.879 5.874 -7.607 1.00 97.94 100 GLN A C 1
ATOM 732 O O . GLN A 1 100 ? 7.090 5.933 -7.809 1.00 97.94 100 GLN A O 1
ATOM 737 N N . VAL A 1 101 ? 5.138 4.855 -8.043 1.00 97.81 101 VAL A N 1
ATOM 738 C CA . VAL A 1 101 ? 5.689 3.749 -8.834 1.00 97.81 101 VAL A CA 1
ATOM 739 C C . VAL A 1 101 ? 6.167 4.227 -10.203 1.00 97.81 101 VAL A C 1
ATOM 741 O O . VAL A 1 101 ? 7.270 3.883 -10.620 1.00 97.81 101 VAL A O 1
ATOM 744 N N . GLU A 1 102 ? 5.367 5.037 -10.899 1.00 97.06 102 GLU A N 1
ATOM 745 C CA . GLU A 1 102 ? 5.752 5.624 -12.184 1.00 97.06 102 GLU A CA 1
ATOM 746 C C . GLU A 1 102 ? 7.010 6.486 -12.047 1.00 97.06 102 GLU A C 1
ATOM 748 O O . GLU A 1 102 ? 7.870 6.440 -12.928 1.00 97.06 102 GLU A O 1
ATOM 753 N N . ALA A 1 103 ? 7.149 7.228 -10.944 1.00 96.62 103 ALA A N 1
ATOM 754 C CA . ALA A 1 103 ? 8.349 8.003 -10.658 1.00 96.62 103 ALA A CA 1
ATOM 755 C C . ALA A 1 103 ? 9.582 7.104 -10.490 1.00 96.62 103 ALA A C 1
ATOM 757 O O . ALA A 1 103 ? 10.609 7.403 -11.089 1.00 96.62 103 ALA A O 1
ATOM 758 N N . ILE A 1 104 ? 9.483 5.996 -9.744 1.00 96.50 104 ILE A N 1
ATOM 759 C CA . ILE A 1 104 ? 10.594 5.043 -9.559 1.00 96.50 104 ILE A CA 1
ATOM 760 C C . ILE A 1 104 ? 10.979 4.391 -10.895 1.00 96.50 104 ILE A C 1
ATOM 762 O O . ILE A 1 104 ? 12.145 4.396 -11.284 1.00 96.50 104 ILE A O 1
ATOM 766 N N . ILE A 1 105 ? 9.994 3.877 -11.635 1.00 95.88 105 ILE A N 1
ATOM 767 C CA . ILE A 1 105 ? 10.225 3.134 -12.881 1.00 95.88 105 ILE A CA 1
ATOM 768 C C . ILE A 1 105 ? 10.831 4.021 -13.975 1.00 95.88 105 ILE A C 1
ATOM 770 O O . ILE A 1 105 ? 11.701 3.568 -14.719 1.00 95.88 105 ILE A O 1
ATOM 774 N N . ASN A 1 106 ? 10.383 5.275 -14.084 1.00 94.38 106 ASN A N 1
ATOM 775 C CA . ASN A 1 106 ? 10.833 6.194 -15.132 1.00 94.38 106 ASN A CA 1
ATOM 776 C C . ASN A 1 106 ? 12.046 7.054 -14.725 1.00 94.38 106 ASN A C 1
ATOM 778 O O . ASN A 1 106 ? 12.484 7.880 -15.527 1.00 94.38 106 ASN A O 1
ATOM 782 N N . HIS A 1 107 ? 12.581 6.898 -13.508 1.00 93.50 107 HIS A N 1
ATOM 783 C CA . HIS A 1 107 ? 13.781 7.622 -13.076 1.00 93.50 107 HIS A CA 1
ATOM 784 C C . HIS A 1 107 ? 15.068 7.057 -13.696 1.00 93.50 107 HIS A C 1
ATOM 786 O O . HIS A 1 107 ? 16.002 7.812 -13.966 1.00 93.50 107 HIS A O 1
ATOM 792 N N . GLU A 1 108 ? 15.112 5.743 -13.933 1.00 88.75 108 GLU A N 1
ATOM 793 C CA . GLU A 1 108 ? 16.327 5.048 -14.357 1.00 88.75 108 GLU A CA 1
ATOM 794 C C . GLU A 1 108 ? 16.661 5.308 -15.843 1.00 88.75 108 GLU A C 1
ATOM 796 O O . GLU A 1 108 ? 15.778 5.190 -16.700 1.00 88.75 108 GLU A O 1
ATOM 801 N N . PRO A 1 109 ? 17.928 5.621 -16.200 1.00 84.31 109 PRO A N 1
ATOM 802 C CA . PRO A 1 109 ? 18.318 5.871 -17.588 1.00 84.31 109 PRO A CA 1
ATOM 803 C C . PRO A 1 109 ? 18.180 4.660 -18.513 1.00 84.31 109 PRO A C 1
ATOM 805 O O . PRO A 1 109 ? 17.922 4.839 -19.708 1.00 84.31 109 PRO A O 1
ATOM 808 N N . ASP A 1 110 ? 18.396 3.442 -17.998 1.00 87.06 110 ASP A N 1
ATOM 809 C CA . ASP A 1 110 ? 18.131 2.219 -18.752 1.00 87.06 110 ASP A CA 1
ATOM 810 C C . ASP A 1 110 ? 16.696 1.760 -18.490 1.00 87.06 110 ASP A C 1
ATOM 812 O O . ASP A 1 110 ? 16.422 1.140 -17.457 1.00 87.06 110 ASP A O 1
ATOM 816 N N . PRO A 1 111 ? 15.767 1.990 -19.434 1.00 84.75 111 PRO A N 1
ATOM 817 C CA . PRO A 1 111 ? 14.400 1.564 -19.247 1.00 84.75 111 PRO A CA 1
ATOM 818 C C . PRO A 1 111 ? 14.316 0.053 -19.092 1.00 84.75 111 PRO A C 1
ATOM 820 O O . PRO A 1 111 ? 13.338 -0.359 -18.506 1.00 84.75 111 PRO A O 1
ATOM 823 N N . PHE A 1 112 ? 15.258 -0.764 -19.582 1.00 88.62 112 PHE A N 1
ATOM 824 C CA . PHE A 1 112 ? 15.187 -2.230 -19.555 1.00 88.62 112 PHE A CA 1
ATOM 825 C C . PHE A 1 112 ? 15.877 -2.871 -18.344 1.00 88.62 112 PHE A C 1
ATOM 827 O O . PHE A 1 112 ? 15.837 -4.098 -18.222 1.00 88.62 112 PHE A O 1
ATOM 834 N N . GLY A 1 113 ? 16.469 -2.071 -17.453 1.00 90.00 113 GLY A N 1
ATOM 835 C CA . GLY A 1 113 ? 17.080 -2.561 -16.219 1.00 90.00 113 GLY A CA 1
ATOM 836 C C . GLY A 1 113 ? 16.067 -3.253 -15.297 1.00 90.00 113 GLY A C 1
ATOM 837 O O . GLY A 1 113 ? 14.880 -2.913 -15.294 1.00 90.00 113 GLY A O 1
ATOM 838 N N . SER A 1 114 ? 16.525 -4.246 -14.525 1.00 95.38 114 SER A N 1
ATOM 839 C CA . SER A 1 114 ? 15.722 -4.860 -13.453 1.00 95.38 114 SER A CA 1
ATOM 840 C C . SER A 1 114 ? 15.721 -4.023 -12.175 1.00 95.38 114 SER A C 1
ATOM 842 O O . SER A 1 114 ? 14.772 -4.105 -11.406 1.00 95.38 114 SER A O 1
ATOM 844 N N . GLU A 1 115 ? 16.735 -3.176 -11.987 1.00 95.81 115 GLU A N 1
ATOM 845 C CA . GLU A 1 115 ? 16.936 -2.378 -10.776 1.00 95.81 115 GLU A CA 1
ATOM 846 C C . GLU A 1 115 ? 15.728 -1.490 -10.442 1.00 95.81 115 GLU A C 1
ATOM 848 O O . GLU A 1 115 ? 15.256 -1.498 -9.309 1.00 95.81 115 GLU A O 1
ATOM 853 N N . SER A 1 116 ? 15.144 -0.796 -11.423 1.00 95.69 116 SER A N 1
ATOM 854 C CA . SER A 1 116 ? 13.957 0.035 -11.179 1.00 95.69 116 SER A CA 1
ATOM 855 C C . SER A 1 116 ? 12.707 -0.783 -10.828 1.00 95.69 116 SER A C 1
ATOM 857 O O . SER A 1 116 ? 11.860 -0.319 -10.064 1.00 95.69 116 SER A O 1
ATOM 859 N N . LEU A 1 117 ? 12.595 -2.019 -11.332 1.00 97.44 117 LEU A N 1
ATOM 860 C CA . LEU A 1 117 ? 11.505 -2.937 -10.981 1.00 97.44 117 LEU A CA 1
ATOM 861 C C . LEU A 1 117 ? 11.675 -3.473 -9.555 1.00 97.44 117 LEU A C 1
ATOM 863 O O . LEU A 1 117 ? 10.697 -3.543 -8.810 1.00 97.44 117 LEU A O 1
ATOM 867 N N . GLU A 1 118 ? 12.908 -3.812 -9.171 1.00 97.62 118 GLU A N 1
ATOM 868 C CA . GLU A 1 118 ? 13.269 -4.242 -7.816 1.00 97.62 118 GLU A CA 1
ATOM 869 C C . GLU A 1 118 ? 12.990 -3.123 -6.804 1.00 97.62 118 GLU A C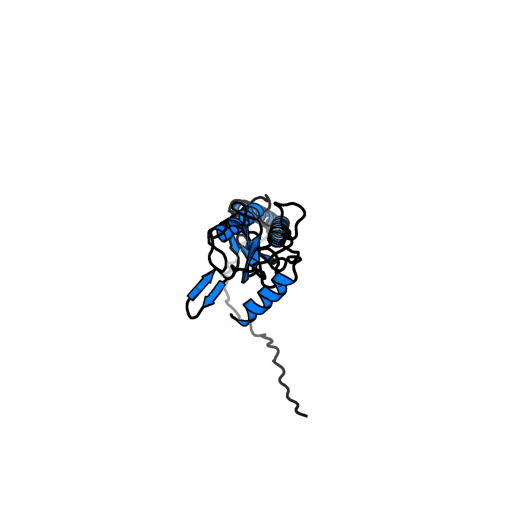 1
ATOM 871 O O . GLU A 1 118 ? 12.252 -3.343 -5.843 1.00 97.62 118 GLU A O 1
ATOM 876 N N . GLN A 1 119 ? 13.452 -1.898 -7.076 1.00 97.38 119 GLN A N 1
ATOM 877 C CA . GLN A 1 119 ? 13.178 -0.724 -6.238 1.00 97.38 119 GLN A CA 1
ATOM 878 C C . GLN A 1 119 ? 11.673 -0.439 -6.108 1.00 97.38 119 GLN A C 1
ATOM 880 O O . GLN A 1 119 ? 11.185 -0.147 -5.014 1.00 97.38 119 GLN A O 1
ATOM 885 N N . ALA A 1 120 ? 10.907 -0.550 -7.201 1.00 97.81 120 ALA A N 1
ATOM 886 C CA . ALA A 1 120 ? 9.455 -0.390 -7.153 1.00 97.81 120 ALA A CA 1
ATOM 887 C C . ALA A 1 120 ? 8.795 -1.483 -6.293 1.00 97.81 120 ALA A C 1
ATOM 889 O O . ALA A 1 120 ? 7.898 -1.186 -5.501 1.00 97.81 120 ALA A O 1
ATOM 890 N N . GLY A 1 121 ? 9.256 -2.732 -6.406 1.00 98.12 121 GLY A N 1
ATOM 891 C CA . GLY A 1 121 ? 8.791 -3.853 -5.589 1.00 98.12 121 GLY A CA 1
ATOM 892 C C . GLY A 1 121 ? 9.077 -3.657 -4.099 1.00 98.12 121 GLY A C 1
ATOM 893 O O . GLY A 1 121 ? 8.178 -3.832 -3.273 1.00 98.12 121 GLY A O 1
ATOM 894 N N . GLU A 1 122 ? 10.288 -3.225 -3.747 1.00 97.56 122 GLU A N 1
ATOM 895 C CA . GLU A 1 122 ? 10.682 -2.909 -2.368 1.00 97.56 122 GLU A CA 1
ATOM 896 C C . GLU A 1 122 ? 9.875 -1.743 -1.785 1.00 97.56 122 GLU A C 1
ATOM 898 O O . GLU A 1 122 ? 9.390 -1.813 -0.646 1.00 97.56 122 GLU A O 1
ATOM 903 N N . TRP A 1 123 ? 9.672 -0.685 -2.573 1.00 97.25 123 TRP A N 1
ATOM 904 C CA . TRP A 1 123 ? 8.839 0.443 -2.168 1.00 97.25 123 TRP A CA 1
ATOM 905 C C . TRP A 1 123 ? 7.390 0.002 -1.925 1.00 97.25 123 TRP A C 1
ATOM 907 O O . TRP A 1 123 ? 6.823 0.285 -0.869 1.00 97.25 123 TRP A O 1
ATOM 917 N N . LEU A 1 124 ? 6.793 -0.776 -2.831 1.00 97.56 124 LEU A N 1
ATOM 918 C CA . LEU A 1 124 ? 5.430 -1.282 -2.645 1.00 97.56 124 LEU A CA 1
ATOM 919 C C . LEU A 1 124 ? 5.318 -2.222 -1.436 1.00 97.56 124 LEU A C 1
ATOM 921 O O . LEU A 1 124 ? 4.350 -2.129 -0.679 1.00 97.56 124 LEU A O 1
ATOM 925 N N . ALA A 1 125 ? 6.310 -3.086 -1.209 1.00 96.06 125 ALA A N 1
ATOM 926 C CA . ALA A 1 125 ? 6.351 -3.991 -0.060 1.00 96.06 125 ALA A CA 1
ATOM 927 C C . ALA A 1 125 ? 6.530 -3.253 1.281 1.00 96.06 125 ALA A C 1
ATOM 929 O O . ALA A 1 125 ? 6.130 -3.756 2.337 1.00 96.06 125 ALA A O 1
ATOM 930 N N . SER A 1 126 ? 7.166 -2.081 1.278 1.00 94.44 126 SER A N 1
ATOM 931 C CA . SER A 1 126 ? 7.300 -1.218 2.461 1.00 94.44 126 SER A CA 1
ATOM 932 C C . SER A 1 126 ? 6.144 -0.229 2.615 1.00 94.44 126 SER A C 1
ATOM 934 O O . SER A 1 126 ? 5.902 0.238 3.725 1.00 94.44 126 SER A O 1
ATOM 936 N N . SER A 1 127 ? 5.373 0.013 1.549 1.00 95.25 127 SER A N 1
ATOM 937 C CA . SER A 1 127 ? 4.250 0.953 1.554 1.00 95.25 127 SER A CA 1
ATOM 938 C C . SER A 1 127 ? 3.165 0.604 2.565 1.00 95.25 127 SER A C 1
ATOM 940 O O . SER A 1 127 ? 2.445 1.494 2.976 1.00 95.25 127 SER A O 1
ATOM 942 N N . GLY A 1 128 ? 3.013 -0.669 2.949 1.00 95.81 128 GLY A N 1
ATOM 943 C CA . GLY A 1 128 ? 1.955 -1.127 3.850 1.00 95.81 128 GLY A CA 1
ATOM 944 C C . GLY A 1 128 ? 0.613 -1.419 3.170 1.00 95.81 128 GLY A C 1
ATOM 945 O O . GLY A 1 128 ? -0.305 -1.873 3.846 1.00 95.81 128 GLY A O 1
ATOM 946 N N . TRP A 1 129 ? 0.472 -1.223 1.855 1.00 96.62 129 TRP A N 1
ATOM 947 C CA . TRP A 1 129 ? -0.765 -1.562 1.129 1.00 96.62 129 TRP A CA 1
ATOM 948 C C . TRP A 1 129 ? -0.873 -3.039 0.723 1.00 96.62 129 TRP A C 1
ATOM 950 O O . TRP A 1 129 ? -1.980 -3.541 0.510 1.00 96.62 129 TRP A O 1
ATOM 960 N N . PHE A 1 130 ? 0.254 -3.743 0.640 1.00 97.50 130 PHE A N 1
ATOM 961 C CA 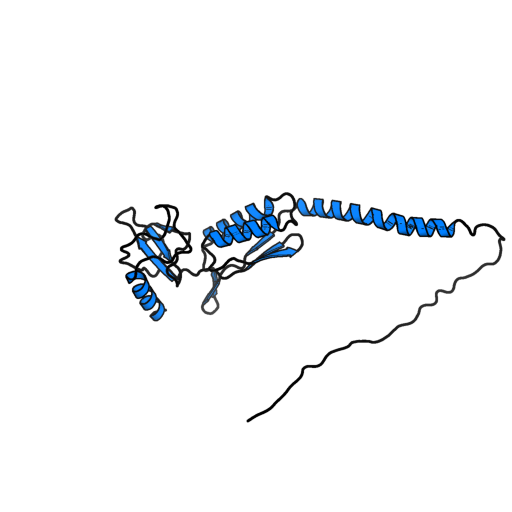. PHE A 1 130 ? 0.320 -5.161 0.289 1.00 97.50 130 PHE A CA 1
ATOM 962 C C . PHE A 1 130 ? 0.576 -6.026 1.523 1.00 97.50 130 PHE A C 1
ATOM 964 O O . PHE A 1 130 ? 1.219 -5.585 2.475 1.00 97.50 130 PHE A O 1
ATOM 971 N N . ALA A 1 131 ? 0.024 -7.239 1.518 1.00 96.25 131 ALA A N 1
ATOM 972 C CA . ALA A 1 131 ? 0.203 -8.216 2.589 1.00 96.25 131 ALA A CA 1
ATOM 973 C C . ALA A 1 131 ? 1.575 -8.890 2.475 1.00 96.25 131 ALA A C 1
ATOM 975 O O . ALA A 1 131 ? 2.235 -9.113 3.484 1.00 96.25 131 ALA A O 1
ATOM 976 N N . ASP A 1 132 ? 2.006 -9.112 1.232 1.00 95.44 132 ASP A N 1
ATOM 977 C CA . ASP A 1 132 ? 3.290 -9.689 0.849 1.00 95.44 132 ASP A CA 1
ATOM 978 C C . ASP A 1 132 ? 4.006 -8.779 -0.158 1.00 95.44 132 ASP A C 1
ATOM 980 O O . ASP A 1 132 ? 3.423 -7.830 -0.685 1.00 95.44 132 ASP A O 1
ATOM 984 N N . ALA A 1 133 ? 5.269 -9.078 -0.469 1.00 96.81 133 ALA A N 1
ATOM 985 C CA . ALA A 1 133 ? 5.974 -8.383 -1.541 1.00 96.81 133 ALA A CA 1
ATOM 986 C C . ALA A 1 133 ? 5.263 -8.622 -2.892 1.00 96.81 133 ALA A C 1
ATOM 988 O O . ALA A 1 133 ? 5.090 -9.781 -3.286 1.00 96.81 133 ALA A O 1
ATOM 989 N N . PRO A 1 134 ? 4.827 -7.567 -3.609 1.00 98.38 134 PRO A N 1
ATOM 990 C CA . PRO A 1 134 ? 4.184 -7.743 -4.902 1.00 98.38 134 PRO A CA 1
ATOM 991 C C . PRO A 1 134 ? 5.189 -8.182 -5.966 1.00 98.38 134 PRO A C 1
ATOM 993 O O . PRO A 1 134 ? 6.384 -7.903 -5.889 1.00 98.38 134 PRO A O 1
ATOM 996 N N . THR A 1 135 ? 4.678 -8.840 -7.000 1.00 98.50 135 THR A N 1
ATOM 997 C CA . THR A 1 135 ? 5.436 -9.133 -8.214 1.00 98.50 135 THR A CA 1
ATOM 998 C C . THR A 1 135 ? 5.366 -7.925 -9.137 1.00 98.50 135 THR A C 1
ATOM 1000 O O . THR A 1 135 ? 4.279 -7.523 -9.559 1.00 98.50 135 THR A O 1
ATOM 1003 N N . VAL A 1 136 ? 6.533 -7.360 -9.441 1.00 98.38 136 VAL A N 1
ATOM 1004 C CA . VAL A 1 136 ? 6.710 -6.285 -10.418 1.00 98.38 136 VAL A CA 1
ATOM 1005 C C . VAL A 1 136 ? 7.432 -6.879 -11.614 1.00 98.38 136 VAL A C 1
ATOM 1007 O O . VAL A 1 136 ? 8.590 -7.281 -11.515 1.00 98.38 136 VAL A O 1
ATOM 1010 N N . GLU A 1 137 ? 6.743 -6.969 -12.743 1.00 97.88 137 GLU A N 1
ATOM 1011 C CA . GLU A 1 137 ? 7.291 -7.592 -13.942 1.00 97.88 137 GLU A CA 1
ATOM 1012 C C . GLU A 1 137 ? 7.107 -6.707 -15.163 1.00 97.88 137 GLU A C 1
ATOM 1014 O O . GLU A 1 137 ? 6.118 -5.994 -15.326 1.00 97.88 137 GLU A O 1
ATOM 1019 N N . ARG A 1 138 ? 8.067 -6.788 -16.075 1.00 97.12 138 ARG A N 1
ATOM 1020 C CA . ARG A 1 138 ? 7.939 -6.171 -17.385 1.00 97.12 138 ARG A CA 1
ATOM 1021 C C . ARG A 1 138 ? 7.271 -7.152 -18.335 1.00 97.12 138 ARG A C 1
ATOM 1023 O O . ARG A 1 138 ? 7.831 -8.209 -18.616 1.00 97.12 138 ARG A O 1
ATOM 1030 N N . ILE A 1 139 ? 6.117 -6.772 -18.875 1.00 97.19 139 ILE A N 1
ATOM 1031 C CA . ILE A 1 139 ? 5.397 -7.596 -19.855 1.00 97.19 139 ILE A CA 1
ATOM 1032 C C . ILE A 1 139 ? 5.925 -7.337 -21.270 1.00 97.19 139 ILE A C 1
ATOM 1034 O O . ILE A 1 139 ? 6.042 -8.262 -22.074 1.00 97.19 139 ILE A O 1
ATOM 1038 N N . ASP A 1 140 ? 6.263 -6.087 -21.589 1.00 92.69 140 ASP A N 1
ATOM 1039 C CA . ASP A 1 140 ? 6.874 -5.728 -22.868 1.00 92.69 140 ASP A CA 1
ATOM 1040 C C . ASP A 1 140 ? 7.769 -4.488 -22.746 1.00 92.69 140 ASP A C 1
ATOM 1042 O O . ASP A 1 140 ? 8.053 -4.001 -21.656 1.00 92.69 140 ASP A O 1
ATOM 1046 N N . ALA A 1 141 ? 8.247 -3.962 -23.875 1.00 89.06 141 ALA A N 1
ATOM 1047 C CA . ALA A 1 141 ? 9.176 -2.840 -23.883 1.00 89.06 141 ALA A CA 1
ATOM 1048 C C . ALA A 1 141 ? 8.663 -1.575 -23.173 1.00 89.06 141 ALA A C 1
ATOM 1050 O O . ALA A 1 141 ? 9.478 -0.734 -22.799 1.00 89.06 141 ALA A O 1
ATOM 1051 N N . ARG A 1 142 ? 7.345 -1.418 -23.006 1.00 92.50 142 ARG A N 1
ATOM 1052 C CA . ARG A 1 142 ? 6.734 -0.211 -22.442 1.00 92.50 142 ARG A CA 1
ATOM 1053 C C . ARG A 1 142 ? 5.789 -0.473 -21.285 1.00 92.50 142 ARG A C 1
ATOM 1055 O O . ARG A 1 142 ? 5.386 0.500 -20.662 1.00 92.50 142 ARG A O 1
ATOM 1062 N N . ARG A 1 143 ? 5.409 -1.719 -21.015 1.00 95.88 143 ARG A N 1
ATOM 1063 C CA . ARG A 1 143 ? 4.432 -2.041 -19.975 1.00 95.88 143 ARG A CA 1
ATOM 1064 C C . ARG A 1 143 ? 5.057 -2.810 -18.827 1.00 95.88 143 ARG A C 1
ATOM 1066 O O . ARG A 1 143 ? 5.664 -3.867 -19.027 1.00 95.88 143 ARG A O 1
ATOM 1073 N N . VAL A 1 144 ? 4.844 -2.280 -17.630 1.00 97.62 144 VAL A N 1
ATOM 1074 C CA . VAL A 1 144 ? 5.154 -2.931 -16.360 1.00 97.62 144 VAL A CA 1
ATOM 1075 C C . VAL A 1 144 ? 3.841 -3.310 -15.690 1.00 97.62 144 VAL A C 1
ATOM 1077 O O . VAL A 1 144 ? 2.941 -2.482 -15.583 1.00 97.62 144 VAL A O 1
ATOM 1080 N N . SER A 1 145 ? 3.737 -4.559 -15.257 1.00 98.31 145 SER A N 1
ATOM 1081 C CA . SER A 1 145 ? 2.596 -5.103 -14.532 1.00 98.31 145 SER A CA 1
ATOM 1082 C C . SER A 1 145 ? 2.956 -5.315 -13.076 1.00 98.31 145 SER A C 1
ATOM 1084 O O . SER A 1 145 ? 4.037 -5.813 -12.748 1.00 98.31 145 SER A O 1
ATOM 1086 N N . ILE A 1 146 ? 2.033 -4.928 -12.203 1.00 98.56 146 ILE A N 1
ATOM 1087 C CA . ILE A 1 146 ? 2.172 -5.059 -10.760 1.00 98.56 146 ILE A CA 1
ATOM 1088 C C . ILE A 1 146 ? 0.999 -5.864 -10.236 1.00 98.56 146 ILE A C 1
ATOM 1090 O O . ILE A 1 146 ? -0.163 -5.453 -10.324 1.00 98.56 146 ILE A O 1
ATOM 1094 N N . THR A 1 147 ? 1.323 -7.013 -9.655 1.00 98.50 147 THR A N 1
ATOM 1095 C CA . THR A 1 147 ? 0.349 -7.938 -9.078 1.00 98.50 147 THR A CA 1
ATOM 1096 C C . THR A 1 147 ? 0.767 -8.327 -7.667 1.00 98.50 147 THR A C 1
ATOM 1098 O O . THR A 1 147 ? 1.949 -8.384 -7.342 1.00 98.50 147 THR A O 1
ATOM 1101 N N . GLY A 1 148 ? -0.201 -8.575 -6.788 1.00 97.50 148 GLY A N 1
ATOM 1102 C CA . GLY A 1 148 ? 0.095 -8.945 -5.409 1.00 97.50 148 GLY A CA 1
ATOM 1103 C C . GLY A 1 148 ? -1.153 -9.095 -4.554 1.00 97.50 148 GLY A C 1
ATOM 1104 O O . GLY A 1 148 ? -2.270 -8.784 -4.979 1.00 97.50 148 GLY A O 1
ATOM 1105 N N . VAL A 1 149 ? -0.950 -9.579 -3.331 1.00 97.44 149 VAL A N 1
ATOM 1106 C CA . VAL A 1 149 ? -2.015 -9.701 -2.334 1.00 97.44 149 VAL A CA 1
ATOM 1107 C C . VAL A 1 149 ? -2.175 -8.357 -1.635 1.00 97.44 149 VAL A C 1
ATOM 1109 O O . VAL A 1 149 ? -1.320 -7.936 -0.859 1.00 97.44 149 VAL A O 1
ATOM 1112 N N . TRP A 1 150 ? -3.275 -7.668 -1.917 1.00 97.38 150 TRP A N 1
ATOM 1113 C CA . TRP A 1 150 ? -3.602 -6.403 -1.267 1.00 97.38 150 TRP A CA 1
ATOM 1114 C C . TRP A 1 150 ? -4.156 -6.622 0.132 1.00 97.38 150 TRP A C 1
ATOM 1116 O O . TRP A 1 150 ? -5.009 -7.488 0.350 1.00 97.38 150 TRP A O 1
ATOM 1126 N N . ARG A 1 151 ? -3.756 -5.756 1.060 1.00 96.94 151 ARG A N 1
ATOM 1127 C CA . ARG A 1 151 ? -4.397 -5.674 2.370 1.00 96.94 151 ARG A CA 1
ATOM 1128 C C . ARG A 1 151 ? -5.751 -5.002 2.218 1.00 96.94 151 ARG A C 1
ATOM 1130 O O . ARG A 1 151 ? -5.912 -4.023 1.487 1.00 96.94 151 ARG A O 1
ATOM 1137 N N . ARG A 1 152 ? -6.752 -5.557 2.897 1.00 94.81 152 ARG A N 1
ATOM 1138 C CA . ARG A 1 152 ? -8.129 -5.064 2.842 1.00 94.81 152 ARG A CA 1
ATOM 1139 C C . ARG A 1 152 ? -8.449 -4.372 4.166 1.00 94.81 152 ARG A C 1
ATOM 1141 O O . ARG A 1 152 ? -8.289 -5.012 5.201 1.00 94.81 152 ARG A O 1
ATOM 1148 N N . PRO A 1 153 ? -8.901 -3.107 4.155 1.00 95.75 153 PRO A N 1
ATOM 1149 C CA . PRO A 1 153 ? -9.374 -2.455 5.364 1.00 95.75 153 PRO A CA 1
ATOM 1150 C C . PRO A 1 153 ? -10.629 -3.172 5.861 1.00 95.75 153 PRO A C 1
ATOM 1152 O O . PRO A 1 153 ? -11.585 -3.340 5.099 1.00 95.75 153 PRO A O 1
ATOM 1155 N N . VAL A 1 154 ? -10.626 -3.574 7.128 1.00 96.38 154 VAL A N 1
ATOM 1156 C CA . VAL A 1 154 ? -11.775 -4.229 7.778 1.00 96.38 154 VAL A CA 1
ATOM 1157 C C . VAL A 1 154 ? -12.441 -3.320 8.800 1.00 96.38 154 VAL A C 1
ATOM 1159 O O . VAL A 1 154 ? -13.660 -3.354 8.939 1.00 96.38 154 VAL A O 1
ATOM 1162 N N . ALA A 1 155 ? -11.659 -2.477 9.476 1.00 97.00 155 ALA A N 1
ATOM 1163 C CA . ALA A 1 155 ? -12.137 -1.581 10.516 1.00 97.00 155 ALA A CA 1
ATOM 1164 C C . ALA A 1 155 ? -11.246 -0.345 10.658 1.00 97.00 155 ALA A C 1
ATOM 1166 O O . ALA A 1 155 ? -10.175 -0.244 10.050 1.00 97.00 155 ALA A O 1
ATOM 1167 N N . MET A 1 156 ? -11.709 0.596 11.475 1.00 97.19 156 MET A N 1
ATOM 1168 C CA . MET A 1 156 ? -10.922 1.727 11.952 1.00 97.19 156 MET A CA 1
ATOM 1169 C C . MET A 1 156 ? -10.697 1.613 13.458 1.00 97.19 156 MET A C 1
ATOM 1171 O O . MET A 1 156 ? -11.626 1.303 14.198 1.00 97.19 156 MET A O 1
ATOM 1175 N N . VAL A 1 157 ? -9.489 1.911 13.923 1.00 96.56 157 VAL A N 1
ATOM 1176 C CA . VAL A 1 157 ? -9.158 2.047 15.344 1.00 96.56 157 VAL A CA 1
ATOM 1177 C C . VAL A 1 157 ? -9.050 3.531 15.654 1.00 96.56 157 VAL A C 1
ATOM 1179 O O . VAL A 1 157 ? -8.238 4.233 15.048 1.00 96.56 157 VAL A O 1
ATOM 1182 N N . ARG A 1 158 ? -9.857 4.022 16.595 1.00 95.31 158 ARG A N 1
ATOM 1183 C CA . ARG A 1 158 ? -9.707 5.395 17.089 1.00 95.31 158 ARG A CA 1
ATOM 1184 C C . ARG A 1 158 ? -8.689 5.422 18.217 1.00 95.31 158 ARG A C 1
ATOM 1186 O O . ARG A 1 158 ? -8.872 4.738 19.222 1.00 95.31 158 ARG A O 1
ATOM 1193 N N . TYR A 1 159 ? -7.660 6.247 18.069 1.00 94.06 159 TYR A N 1
ATOM 1194 C CA . TYR A 1 159 ? -6.640 6.447 19.094 1.00 94.06 159 TYR A CA 1
ATOM 1195 C C . TYR A 1 159 ? -6.319 7.936 19.273 1.00 94.06 159 TYR A C 1
ATOM 1197 O O . TYR A 1 159 ? -6.407 8.723 18.329 1.00 94.06 159 TYR A O 1
ATOM 1205 N N . GLY A 1 160 ? -5.955 8.321 20.497 1.00 91.94 160 GLY A N 1
ATOM 1206 C CA . GLY A 1 160 ? -5.784 9.713 20.916 1.00 91.94 160 GLY A CA 1
ATOM 1207 C C . GLY A 1 160 ? -7.007 10.270 21.652 1.00 91.94 160 GLY A C 1
ATOM 1208 O O . GLY A 1 160 ? -7.988 9.567 21.891 1.00 91.94 160 GLY A O 1
ATOM 1209 N N . GLN A 1 161 ? -6.931 11.539 22.052 1.00 92.19 161 GLN A N 1
ATOM 1210 C CA . GLN A 1 161 ? -7.980 12.214 22.821 1.00 92.19 161 GLN A CA 1
ATOM 1211 C C . GLN A 1 161 ? -8.322 13.580 22.220 1.00 92.19 161 GLN A C 1
ATOM 1213 O O . GLN A 1 161 ? -7.461 14.255 21.652 1.00 92.19 161 GLN A O 1
ATOM 1218 N N . GLY A 1 162 ? -9.585 13.985 22.382 1.00 92.44 162 GLY A N 1
ATOM 1219 C CA . GLY A 1 162 ? -10.097 15.277 21.923 1.00 92.44 162 GLY A CA 1
ATOM 1220 C C . GLY A 1 162 ? -9.835 15.521 20.436 1.00 92.44 162 GLY A C 1
ATOM 1221 O O . GLY A 1 162 ? -9.915 14.605 19.622 1.00 92.44 162 GLY A O 1
ATOM 1222 N N . ASP A 1 163 ? -9.451 16.749 20.097 1.00 91.94 163 ASP A N 1
ATOM 1223 C CA . ASP A 1 163 ? -9.217 17.189 18.712 1.00 91.94 163 ASP A CA 1
ATOM 1224 C C . ASP A 1 163 ? -7.985 16.538 18.048 1.00 91.94 163 ASP A C 1
ATOM 1226 O O . ASP A 1 163 ? -7.764 16.651 16.837 1.00 91.94 163 ASP A O 1
ATOM 1230 N N . GLN A 1 164 ? -7.155 15.844 18.831 1.00 90.31 164 GLN A N 1
ATOM 1231 C CA . GLN A 1 164 ? -5.993 15.109 18.330 1.00 90.31 164 GLN A CA 1
ATOM 1232 C C . GLN A 1 164 ? -6.291 13.639 18.038 1.00 90.31 164 GLN A C 1
ATOM 1234 O O . GLN A 1 164 ? -5.407 12.940 17.544 1.00 90.31 164 GLN A O 1
ATOM 1239 N N . ALA A 1 165 ? -7.509 13.159 18.307 1.00 92.88 165 ALA A N 1
ATOM 1240 C CA . ALA A 1 165 ? -7.886 11.799 17.961 1.00 92.88 165 ALA A CA 1
ATOM 1241 C C . ALA A 1 165 ? -7.775 11.563 16.444 1.00 92.88 165 ALA A C 1
ATOM 1243 O O . ALA A 1 165 ? -8.078 12.431 15.611 1.00 92.88 165 ALA A O 1
ATOM 1244 N N . ARG A 1 166 ? -7.300 10.371 16.090 1.00 94.44 166 ARG A N 1
ATOM 1245 C CA . ARG A 1 166 ? -7.115 9.914 14.713 1.00 94.44 166 ARG A CA 1
ATOM 1246 C C . ARG A 1 166 ? -7.784 8.561 14.532 1.00 94.44 166 ARG A C 1
ATOM 1248 O O . ARG A 1 166 ? -7.789 7.735 15.447 1.00 94.44 166 ARG A O 1
ATOM 1255 N N . ASP A 1 167 ? -8.319 8.354 13.338 1.00 95.62 167 ASP A N 1
ATOM 1256 C CA . ASP A 1 167 ? -8.944 7.107 12.921 1.00 95.62 167 ASP A CA 1
ATOM 1257 C C . ASP A 1 167 ? -7.955 6.361 12.011 1.00 95.62 167 ASP A C 1
ATOM 1259 O O . ASP A 1 167 ? -7.668 6.778 10.885 1.00 95.62 167 ASP A O 1
ATOM 1263 N N . TYR A 1 168 ? -7.395 5.267 12.524 1.00 95.88 168 TYR A N 1
ATOM 1264 C CA . TYR A 1 168 ? -6.406 4.442 11.837 1.00 95.88 168 TYR A CA 1
ATOM 1265 C C . TYR A 1 168 ? -7.086 3.272 11.139 1.00 95.88 168 TYR A C 1
ATOM 1267 O O . TYR A 1 168 ? -7.803 2.506 11.778 1.00 95.88 168 TYR A O 1
ATOM 1275 N N . LEU A 1 169 ? -6.846 3.092 9.843 1.00 96.19 169 LEU A N 1
ATOM 1276 C CA . LEU A 1 169 ? -7.329 1.910 9.135 1.00 96.19 169 LEU A CA 1
ATOM 1277 C C . LEU A 1 169 ? -6.514 0.673 9.520 1.00 96.19 169 LEU A C 1
ATOM 1279 O O . LEU A 1 169 ? -5.284 0.721 9.542 1.00 96.19 169 LEU A O 1
ATOM 1283 N N . VAL A 1 170 ? -7.202 -0.444 9.745 1.00 97.25 170 VAL A N 1
ATOM 1284 C CA . VAL A 1 170 ? -6.580 -1.746 10.018 1.00 97.25 170 VAL A CA 1
ATOM 1285 C C . VAL A 1 170 ? -7.103 -2.832 9.084 1.00 97.25 170 VAL A C 1
ATOM 1287 O O . VAL A 1 170 ? -8.228 -2.744 8.578 1.00 97.25 170 VAL A O 1
ATOM 1290 N N . ASP A 1 171 ? -6.274 -3.846 8.841 1.00 97.19 171 ASP A N 1
ATOM 1291 C CA . ASP A 1 171 ? -6.662 -5.070 8.134 1.00 97.19 171 ASP A CA 1
ATOM 1292 C C . ASP A 1 171 ? -7.156 -6.169 9.094 1.00 97.19 171 ASP A C 1
ATOM 1294 O O . ASP A 1 171 ? -7.273 -5.959 10.301 1.00 97.19 171 ASP A O 1
ATOM 1298 N N . SER A 1 172 ? -7.463 -7.350 8.549 1.00 96.44 172 SER A N 1
ATOM 1299 C CA . SER A 1 172 ? -7.928 -8.520 9.310 1.00 96.44 172 SER A CA 1
ATOM 1300 C C . SER A 1 172 ? -6.910 -9.085 10.306 1.00 96.44 172 SER A C 1
ATOM 1302 O O . SER A 1 172 ? -7.254 -9.970 11.077 1.00 96.44 172 SER A O 1
ATOM 1304 N N . GLU A 1 173 ? -5.668 -8.606 10.290 1.00 97.06 173 GLU A N 1
ATOM 1305 C CA . GLU A 1 173 ? -4.603 -9.008 11.214 1.00 97.06 173 GLU A CA 1
ATOM 1306 C C . GLU A 1 173 ? -4.242 -7.864 12.177 1.00 97.06 173 GLU A C 1
ATOM 1308 O O . GLU A 1 173 ? -3.188 -7.895 12.806 1.00 97.06 173 GLU A O 1
ATOM 1313 N N . LEU A 1 174 ? -5.087 -6.827 12.277 1.00 97.12 174 LEU A N 1
ATOM 1314 C CA . LEU A 1 174 ? -4.841 -5.603 13.055 1.00 97.12 174 LEU A CA 1
ATOM 1315 C C . LEU A 1 174 ? -3.554 -4.860 12.689 1.00 97.12 174 LEU A C 1
ATOM 1317 O O . LEU A 1 174 ? -3.057 -4.040 13.465 1.00 97.12 174 LEU A O 1
ATOM 1321 N N . ARG A 1 175 ? -3.003 -5.100 11.504 1.00 97.12 175 ARG A N 1
ATOM 1322 C CA . ARG A 1 175 ? -1.880 -4.313 11.008 1.00 97.12 175 ARG A CA 1
ATOM 1323 C C . ARG A 1 175 ? -2.418 -2.976 10.509 1.00 97.12 175 ARG A C 1
ATOM 1325 O O . ARG A 1 175 ? -3.501 -2.905 9.921 1.00 97.12 175 ARG A O 1
ATOM 1332 N N . LEU A 1 176 ? -1.634 -1.916 10.657 1.00 96.00 176 LEU A N 1
ATOM 1333 C CA . LEU A 1 176 ? -2.007 -0.584 10.183 1.00 96.00 176 LEU A CA 1
ATOM 1334 C C . LEU A 1 176 ? -1.934 -0.456 8.666 1.00 96.00 176 LEU A C 1
ATOM 1336 O O . LEU A 1 176 ? -0.969 -0.913 8.056 1.00 96.00 176 LEU A O 1
ATOM 1340 N N . LEU A 1 177 ? -2.912 0.216 8.071 1.00 96.19 177 LEU A N 1
ATOM 1341 C CA . LEU A 1 177 ? -2.840 0.704 6.697 1.00 96.19 177 LEU A CA 1
ATOM 1342 C C . LEU A 1 177 ? -2.299 2.150 6.674 1.00 96.19 177 LEU A C 1
ATOM 1344 O O . LEU A 1 177 ? -2.454 2.874 7.658 1.00 96.19 177 LEU A O 1
ATOM 1348 N N . PRO A 1 178 ? -1.677 2.599 5.569 1.00 95.06 178 PRO A N 1
ATOM 1349 C CA . PRO A 1 178 ? -0.937 3.872 5.534 1.00 95.06 178 PRO A CA 1
ATOM 1350 C C . PRO A 1 178 ? -1.800 5.123 5.691 1.00 95.06 178 PRO A C 1
ATOM 1352 O O . PRO A 1 178 ? -1.342 6.152 6.184 1.00 95.06 178 PRO A O 1
ATOM 1355 N N . LYS A 1 179 ? -3.064 5.052 5.265 1.00 93.75 179 LYS A N 1
ATOM 1356 C CA . LYS A 1 179 ? -3.978 6.191 5.323 1.00 93.75 179 LYS A CA 1
ATOM 1357 C C . LYS A 1 179 ? -4.565 6.338 6.728 1.00 93.75 179 LYS A C 1
ATOM 1359 O O . LYS A 1 179 ? -5.224 5.433 7.238 1.00 93.75 179 LYS A O 1
ATOM 1364 N N . VAL A 1 180 ? -4.365 7.520 7.305 1.00 93.75 180 VAL A N 1
ATOM 1365 C CA . VAL A 1 180 ? -4.929 7.943 8.591 1.00 93.75 180 VAL A CA 1
ATOM 1366 C C . VAL A 1 180 ? -5.944 9.050 8.341 1.00 93.75 180 VAL A C 1
ATOM 1368 O O . VAL A 1 180 ? -5.708 9.931 7.512 1.00 93.75 180 VAL A O 1
ATOM 1371 N N . TYR A 1 181 ? -7.057 9.000 9.061 1.00 94.19 181 TYR A N 1
ATOM 1372 C CA . TYR A 1 181 ? -8.135 9.975 8.959 1.00 94.19 181 TYR A CA 1
ATOM 1373 C C . TYR A 1 181 ? -8.242 10.821 10.224 1.00 94.19 181 TYR A C 1
ATOM 1375 O O . TYR A 1 181 ? -7.875 10.395 11.328 1.00 94.19 181 TYR A O 1
ATOM 1383 N N . MET A 1 182 ? -8.788 12.023 10.068 1.00 94.25 182 MET A N 1
ATOM 1384 C CA . MET A 1 182 ? -9.292 12.779 11.210 1.00 94.25 182 MET A CA 1
ATOM 1385 C C . MET A 1 182 ? -10.519 12.073 11.792 1.00 94.25 182 MET A C 1
ATOM 1387 O O . MET A 1 182 ? -11.256 11.388 11.078 1.00 94.25 182 MET A O 1
ATOM 1391 N N . GLN A 1 183 ? -10.753 12.253 13.093 1.00 93.31 183 GLN A N 1
ATOM 1392 C CA . GLN A 1 183 ? -11.933 11.704 13.755 1.00 93.31 183 GLN A CA 1
ATOM 1393 C C . GLN A 1 183 ? -13.216 12.078 12.991 1.00 93.31 183 GLN A C 1
ATOM 1395 O O . GLN A 1 183 ? -13.562 13.252 12.869 1.00 93.31 183 GLN A O 1
ATOM 1400 N N . GLY A 1 184 ? -13.937 11.058 12.516 1.00 90.56 184 GLY A N 1
ATOM 1401 C CA . GLY A 1 184 ? -15.233 11.221 11.847 1.00 90.56 184 GLY A CA 1
ATOM 1402 C C . GLY A 1 184 ? -15.173 11.598 10.362 1.00 90.56 184 GLY A C 1
ATOM 1403 O O . GLY A 1 184 ? -16.225 11.752 9.749 1.00 90.56 184 GLY A O 1
ATOM 1404 N N . GLU A 1 185 ? -13.984 11.706 9.764 1.00 93.69 185 GLU A N 1
ATOM 1405 C CA . GLU A 1 185 ? -13.826 11.986 8.328 1.00 93.69 185 GLU A CA 1
ATOM 1406 C C . GLU A 1 185 ? -14.342 10.832 7.447 1.00 93.69 185 GLU A C 1
ATOM 1408 O O . GLU A 1 185 ? -14.875 11.056 6.360 1.00 93.69 185 GLU A O 1
ATOM 1413 N N . ARG A 1 186 ? -14.225 9.588 7.926 1.00 92.12 186 ARG A N 1
ATOM 1414 C CA . ARG A 1 186 ? -14.675 8.380 7.225 1.00 92.12 186 ARG A CA 1
ATOM 1415 C C . ARG A 1 186 ? -15.696 7.624 8.065 1.00 92.12 186 ARG A C 1
ATOM 1417 O O . ARG A 1 186 ? -15.546 7.498 9.268 1.00 92.12 186 ARG A O 1
ATOM 1424 N N . THR A 1 187 ? -16.718 7.060 7.429 1.00 91.06 187 THR A N 1
ATOM 1425 C CA . THR A 1 187 ? -17.694 6.180 8.091 1.00 91.06 187 THR A CA 1
ATOM 1426 C C . THR A 1 187 ? -17.331 4.710 7.893 1.00 91.06 187 THR A C 1
ATOM 1428 O O . THR A 1 187 ? -16.939 4.312 6.793 1.00 91.06 187 THR A O 1
ATOM 1431 N N . GLY A 1 188 ? -17.520 3.884 8.919 1.00 91.50 188 GLY A N 1
ATOM 1432 C CA . GLY A 1 188 ? -17.293 2.440 8.860 1.00 91.50 188 GLY A CA 1
ATOM 1433 C C . GLY A 1 188 ? -17.343 1.802 10.249 1.00 91.50 188 GLY A C 1
ATOM 1434 O O . GLY A 1 188 ? -17.655 2.494 11.219 1.00 91.50 188 GLY A O 1
ATOM 1435 N N . PRO A 1 189 ? -17.063 0.495 10.357 1.00 95.44 189 PRO A N 1
ATOM 1436 C CA . PRO A 1 189 ? -16.947 -0.159 11.651 1.00 95.44 189 PRO A CA 1
ATOM 1437 C C . PRO A 1 189 ? -15.728 0.373 12.411 1.00 95.44 189 PRO A C 1
ATOM 1439 O O . PRO A 1 189 ? -14.642 0.537 11.847 1.00 95.44 189 PRO A O 1
ATOM 1442 N N . TYR A 1 190 ? -15.932 0.635 13.700 1.00 95.38 190 TYR A N 1
ATOM 1443 C CA . TYR A 1 190 ? -14.919 1.159 14.602 1.00 95.38 190 TYR A CA 1
ATOM 1444 C C . TYR A 1 190 ? -14.619 0.164 15.711 1.00 95.38 190 TYR A C 1
ATOM 1446 O O . TYR A 1 190 ? -15.530 -0.336 16.367 1.00 95.38 190 TYR A O 1
ATOM 1454 N N . LEU A 1 191 ? -13.332 -0.050 15.953 1.00 95.44 191 LEU A N 1
ATOM 1455 C CA . LEU A 1 191 ? -12.828 -0.674 17.160 1.00 95.44 191 LEU A CA 1
ATOM 1456 C C . LEU A 1 191 ? -12.474 0.440 18.149 1.00 95.44 191 LEU A C 1
ATOM 1458 O O . LEU A 1 191 ? -11.729 1.374 17.834 1.00 95.44 191 LEU A O 1
ATOM 1462 N N . THR A 1 192 ? -13.051 0.360 19.343 1.00 90.75 192 THR A N 1
ATOM 1463 C CA . THR A 1 192 ? -12.835 1.314 20.436 1.00 90.75 192 THR A CA 1
ATOM 1464 C C . THR A 1 192 ? -12.116 0.641 21.596 1.00 90.75 192 THR A C 1
ATOM 1466 O O . THR A 1 192 ? -12.145 -0.578 21.714 1.00 90.75 192 THR A O 1
ATOM 1469 N N . GLY A 1 193 ? -11.528 1.437 22.491 1.00 89.19 193 GLY A N 1
ATOM 1470 C CA . GLY A 1 193 ? -10.882 0.915 23.698 1.00 89.19 193 GLY A CA 1
ATOM 1471 C C . GLY A 1 193 ? -9.411 0.544 23.521 1.00 89.19 193 GLY A C 1
ATOM 1472 O O . GLY A 1 193 ? -8.860 -0.096 24.406 1.00 89.19 193 GLY A O 1
ATOM 1473 N N . ALA A 1 194 ? -8.766 0.968 22.427 1.00 93.50 194 ALA A N 1
ATOM 1474 C CA . ALA A 1 194 ? -7.318 0.849 22.277 1.00 93.50 194 ALA A CA 1
ATOM 1475 C C . ALA A 1 194 ? -6.604 1.574 23.431 1.00 93.50 194 ALA A C 1
ATOM 1477 O O . ALA A 1 194 ? -6.748 2.787 23.610 1.00 93.50 194 ALA A O 1
ATOM 1478 N N . THR A 1 195 ? -5.833 0.821 24.206 1.00 92.94 195 THR A N 1
ATOM 1479 C CA . THR A 1 195 ? -5.059 1.303 25.358 1.00 92.94 195 THR A CA 1
ATOM 1480 C C . THR A 1 195 ? -3.616 1.631 24.984 1.00 92.94 195 THR A C 1
ATOM 1482 O O . THR A 1 195 ? -3.018 2.541 25.559 1.00 92.94 195 THR A O 1
ATOM 1485 N N . HIS A 1 196 ? -3.076 0.945 23.976 1.00 92.31 196 HIS A N 1
ATOM 1486 C CA . HIS A 1 196 ? -1.714 1.135 23.484 1.00 92.31 196 HIS A CA 1
ATOM 1487 C C . HIS A 1 196 ? -1.700 1.945 22.191 1.00 92.31 196 HIS A C 1
ATOM 1489 O O . HIS A 1 196 ? -2.624 1.856 21.382 1.00 92.31 196 HIS A O 1
ATOM 1495 N N . SER A 1 197 ? -0.635 2.722 21.990 1.00 91.38 197 SER A N 1
ATOM 1496 C CA . SER A 1 197 ? -0.362 3.362 20.705 1.00 91.38 197 SER A CA 1
ATOM 1497 C C . SER A 1 197 ? -0.137 2.311 19.615 1.00 91.38 197 SER A C 1
ATOM 1499 O O . SER A 1 197 ? 0.279 1.190 19.931 1.00 91.38 197 SER A O 1
ATOM 1501 N N . PRO A 1 198 ? -0.353 2.661 18.337 1.00 91.62 198 PRO A N 1
ATOM 1502 C CA . PRO A 1 198 ? 0.016 1.770 17.249 1.00 91.62 198 PRO A CA 1
ATOM 1503 C C . PRO A 1 198 ? 1.500 1.401 17.306 1.00 91.62 198 PRO A C 1
ATOM 1505 O O . PRO A 1 198 ? 2.323 2.178 17.798 1.00 91.62 198 PRO A O 1
ATOM 1508 N N . ALA A 1 199 ? 1.839 0.226 16.771 1.00 87.94 199 ALA A N 1
ATOM 1509 C CA . ALA A 1 199 ? 3.229 -0.177 16.611 1.00 87.94 199 ALA A CA 1
ATOM 1510 C C . ALA A 1 199 ? 3.979 0.853 15.749 1.00 87.94 199 ALA A C 1
ATOM 1512 O O . ALA A 1 199 ? 3.457 1.334 14.742 1.00 87.94 199 ALA A O 1
ATOM 1513 N N . GLY A 1 200 ? 5.195 1.220 16.149 1.00 84.56 200 GLY A N 1
ATOM 1514 C CA . GLY A 1 200 ? 6.010 2.191 15.427 1.00 84.56 200 GLY A CA 1
ATOM 1515 C C . GLY A 1 200 ? 7.203 2.683 16.237 1.00 84.56 200 GLY A C 1
ATOM 1516 O O . GLY A 1 200 ? 7.209 2.641 17.467 1.00 84.56 200 GLY A O 1
ATOM 1517 N N . ASN A 1 201 ? 8.215 3.176 15.527 1.00 69.81 201 ASN A N 1
ATOM 1518 C CA . ASN A 1 201 ? 9.460 3.670 16.127 1.00 69.81 201 ASN A CA 1
ATOM 1519 C C . ASN A 1 201 ? 9.338 5.132 16.592 1.00 69.81 201 ASN A C 1
ATOM 1521 O O . ASN A 1 201 ? 10.180 5.625 17.340 1.00 69.81 201 ASN A O 1
ATOM 1525 N N . ALA A 1 202 ? 8.305 5.836 16.121 1.00 70.38 202 ALA A N 1
ATOM 1526 C CA . ALA A 1 202 ? 8.024 7.228 16.438 1.00 70.38 202 ALA A CA 1
ATOM 1527 C C . ALA A 1 202 ? 6.521 7.531 16.260 1.00 70.38 202 ALA A C 1
ATOM 1529 O O . ALA A 1 202 ? 5.862 6.859 15.464 1.00 70.38 202 ALA A O 1
ATOM 1530 N N . PRO A 1 203 ? 5.983 8.587 16.907 1.00 63.78 203 PRO A N 1
ATOM 1531 C CA . PRO A 1 203 ? 4.562 8.962 16.837 1.00 63.78 203 PRO A CA 1
ATOM 1532 C C . PRO A 1 203 ? 4.009 9.228 15.424 1.00 63.78 203 PRO A C 1
ATOM 1534 O O . PRO A 1 203 ? 2.797 9.304 15.245 1.00 63.78 203 PRO A O 1
ATOM 1537 N N . TRP A 1 204 ? 4.883 9.371 14.424 1.00 70.94 204 TRP A N 1
ATOM 1538 C CA . TRP A 1 204 ? 4.540 9.753 13.049 1.00 70.94 204 TRP A CA 1
ATOM 1539 C C . TRP A 1 204 ? 5.037 8.766 11.993 1.00 70.94 204 TRP A C 1
ATOM 1541 O O . TRP A 1 204 ? 4.897 9.025 10.801 1.00 70.94 204 TRP A O 1
ATOM 1551 N N . THR A 1 205 ? 5.630 7.647 12.409 1.00 82.00 205 THR A N 1
ATOM 1552 C CA . THR A 1 205 ? 6.134 6.615 11.493 1.00 82.00 205 THR A CA 1
ATOM 1553 C C . THR A 1 205 ? 5.615 5.265 11.976 1.00 82.00 205 THR A C 1
ATOM 1555 O O . THR A 1 205 ? 6.352 4.516 12.627 1.00 82.00 205 THR A O 1
ATOM 1558 N N . PRO A 1 206 ? 4.313 4.996 11.756 1.00 85.19 206 PRO A N 1
ATOM 1559 C CA . PRO A 1 206 ? 3.718 3.746 12.181 1.00 85.19 206 PRO A CA 1
ATOM 1560 C C . PRO A 1 206 ? 4.387 2.584 11.453 1.00 85.19 206 PRO A C 1
ATOM 1562 O O . PRO A 1 206 ? 4.699 2.673 10.266 1.00 85.19 206 PRO A O 1
ATOM 1565 N N . ASP A 1 207 ? 4.581 1.483 12.163 1.00 92.06 207 ASP A N 1
ATOM 1566 C CA . ASP A 1 207 ? 4.949 0.223 11.545 1.00 92.06 207 ASP A CA 1
ATOM 1567 C C . ASP A 1 207 ? 3.688 -0.416 10.951 1.00 92.06 207 ASP A C 1
ATOM 1569 O O . ASP A 1 207 ? 2.754 -0.793 11.658 1.00 92.06 207 ASP A O 1
ATOM 1573 N N . HIS A 1 208 ? 3.651 -0.519 9.625 1.00 93.75 208 HIS A N 1
ATOM 1574 C CA . HIS A 1 208 ? 2.529 -1.109 8.900 1.00 93.75 208 HIS A CA 1
ATOM 1575 C C . HIS A 1 208 ? 2.553 -2.643 8.887 1.00 93.75 208 HIS A C 1
ATOM 1577 O O . HIS A 1 208 ? 1.584 -3.251 8.432 1.00 93.75 208 HIS A O 1
ATOM 1583 N N . ARG A 1 209 ? 3.639 -3.277 9.345 1.00 92.69 209 ARG A N 1
ATOM 1584 C CA . ARG A 1 209 ? 3.824 -4.738 9.308 1.00 92.69 209 ARG A CA 1
ATOM 1585 C C . ARG A 1 209 ? 3.483 -5.404 10.630 1.00 92.69 209 ARG A C 1
ATOM 1587 O O . ARG A 1 209 ? 2.995 -6.531 10.624 1.00 92.69 209 ARG A O 1
ATOM 1594 N N . THR A 1 210 ? 3.725 -4.718 11.739 1.00 94.75 210 THR A N 1
ATOM 1595 C CA . THR A 1 210 ? 3.455 -5.254 13.073 1.00 94.75 210 THR A CA 1
ATOM 1596 C C . THR A 1 210 ? 1.981 -5.046 13.446 1.00 94.75 210 THR A C 1
ATOM 1598 O O . THR A 1 210 ? 1.484 -3.920 13.352 1.00 94.75 210 THR A O 1
ATOM 1601 N N . PRO A 1 211 ? 1.257 -6.105 13.859 1.00 95.69 211 PRO A N 1
ATOM 1602 C CA . PRO A 1 211 ? -0.094 -5.978 14.396 1.00 95.69 211 PRO A CA 1
ATOM 1603 C C . PRO A 1 211 ? -0.162 -5.020 15.586 1.00 95.69 211 PRO A C 1
ATOM 1605 O O . PRO A 1 211 ? 0.787 -4.908 16.367 1.00 95.69 211 PRO A O 1
ATOM 1608 N N . TRP A 1 212 ? -1.303 -4.357 15.761 1.00 95.25 212 TRP A N 1
ATOM 1609 C CA . TRP A 1 212 ? -1.531 -3.506 16.924 1.00 95.25 212 TRP A CA 1
ATOM 1610 C C . TRP A 1 212 ? -1.446 -4.334 18.222 1.00 95.25 212 TRP A C 1
ATOM 1612 O O . TRP A 1 212 ? -2.164 -5.328 18.347 1.00 95.25 212 TRP A O 1
A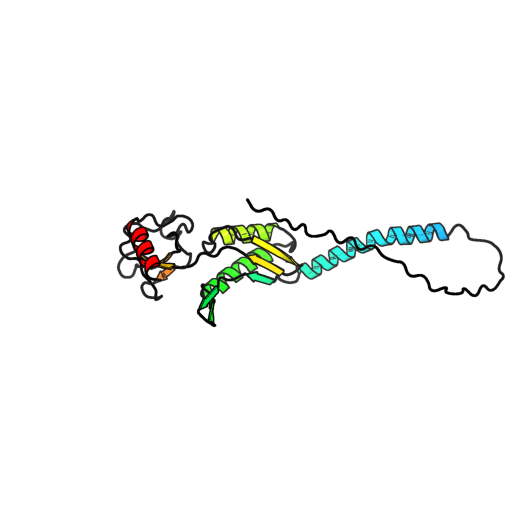TOM 1622 N N . PRO A 1 213 ? -0.617 -3.943 19.210 1.00 94.62 213 PRO A N 1
ATOM 1623 C CA . PRO A 1 213 ? -0.371 -4.749 20.406 1.00 94.62 213 PRO A CA 1
ATOM 1624 C C . PRO A 1 213 ? -1.472 -4.570 21.470 1.00 94.62 213 PRO A C 1
ATOM 1626 O O . PRO A 1 213 ? -1.190 -4.176 22.599 1.00 94.62 213 PRO A O 1
ATOM 1629 N N . ASP A 1 214 ? -2.739 -4.813 21.123 1.00 94.31 214 ASP A N 1
ATOM 1630 C CA . ASP A 1 214 ? -3.866 -4.701 22.062 1.00 94.31 214 ASP A CA 1
ATOM 1631 C C . ASP A 1 214 ? -4.853 -5.868 21.917 1.00 94.31 214 ASP A C 1
ATOM 1633 O O . ASP A 1 214 ? -5.526 -6.015 20.896 1.00 94.31 214 ASP A O 1
ATOM 1637 N N . GLN A 1 215 ? -4.965 -6.679 22.973 1.00 95.25 215 GLN A N 1
ATOM 1638 C CA . GLN A 1 215 ? -5.854 -7.843 23.031 1.00 95.25 215 GLN A CA 1
ATOM 1639 C C . GLN A 1 215 ? -7.330 -7.461 22.844 1.00 95.25 215 GLN A C 1
ATOM 1641 O O . GLN A 1 215 ? -8.084 -8.192 22.205 1.00 95.25 215 GLN A O 1
ATOM 1646 N N . SER A 1 216 ? -7.736 -6.289 23.335 1.00 95.19 216 SER A N 1
ATOM 1647 C CA . SER A 1 216 ? -9.123 -5.815 23.240 1.00 95.19 216 SER A CA 1
ATOM 1648 C C . SER A 1 216 ? -9.525 -5.558 21.785 1.00 95.19 216 SER A C 1
ATOM 1650 O O . SER A 1 216 ? -10.678 -5.751 21.401 1.00 95.19 216 SER A O 1
ATOM 1652 N N . LEU A 1 217 ? -8.565 -5.136 20.952 1.00 96.38 217 LEU A N 1
ATOM 1653 C CA . LEU A 1 217 ? -8.790 -4.951 19.520 1.00 96.38 217 LEU A CA 1
ATOM 1654 C C . LEU A 1 217 ? -8.918 -6.288 18.790 1.00 96.38 217 LEU A C 1
ATOM 1656 O O . LEU A 1 217 ? -9.696 -6.365 17.842 1.00 96.38 217 LEU A O 1
ATOM 1660 N N . VAL A 1 218 ? -8.201 -7.329 19.232 1.00 96.56 218 VAL A N 1
ATOM 1661 C CA . VAL A 1 218 ? -8.312 -8.687 18.668 1.00 96.56 218 VAL A CA 1
ATOM 1662 C C . VAL A 1 218 ? -9.720 -9.218 18.896 1.00 96.56 218 VAL A C 1
ATOM 1664 O O . VAL A 1 218 ? -10.405 -9.564 17.938 1.00 96.56 218 VAL A O 1
ATOM 1667 N N . GLU A 1 219 ? -10.192 -9.177 20.141 1.00 95.88 219 GLU A N 1
ATOM 1668 C CA . GLU A 1 219 ? -11.540 -9.628 20.509 1.00 95.88 219 GLU A CA 1
ATOM 1669 C C . GLU A 1 219 ? -12.631 -8.826 19.781 1.00 95.88 219 GLU A C 1
ATOM 1671 O O . GLU A 1 219 ? -13.599 -9.387 19.261 1.00 95.88 219 GLU A O 1
ATOM 1676 N N . GLY A 1 220 ? -12.459 -7.502 19.686 1.00 96.38 220 GLY A N 1
ATOM 1677 C CA . GLY A 1 220 ? -13.379 -6.639 18.947 1.00 96.38 220 GLY A CA 1
ATOM 1678 C C . GLY A 1 220 ? -13.412 -6.942 17.446 1.00 96.38 220 GLY A C 1
ATOM 1679 O O . GLY A 1 220 ? -14.483 -6.909 16.834 1.00 96.38 220 GLY A O 1
ATOM 1680 N N . LEU A 1 221 ? -12.262 -7.260 16.849 1.00 96.88 221 LEU A N 1
ATOM 1681 C CA . LEU A 1 221 ? -12.172 -7.629 15.441 1.00 96.88 221 LEU A CA 1
ATOM 1682 C C . LEU A 1 221 ? -12.803 -8.999 15.173 1.00 96.88 221 LEU A C 1
ATOM 1684 O O . LEU A 1 221 ? -13.545 -9.134 14.201 1.00 96.88 221 LEU A O 1
ATOM 1688 N N . GLU A 1 222 ? -12.567 -9.989 16.034 1.00 96.31 222 GLU A N 1
ATOM 1689 C CA . GLU A 1 222 ? -13.206 -11.307 15.935 1.00 96.31 222 GLU A CA 1
ATOM 1690 C C . GLU A 1 222 ? -14.732 -11.183 15.979 1.00 96.31 222 GLU A C 1
ATOM 1692 O O . GLU A 1 222 ? -15.428 -11.739 15.125 1.00 96.31 222 GLU A O 1
ATOM 1697 N N . LEU A 1 223 ? -15.259 -10.385 16.914 1.00 96.44 223 LEU A N 1
ATOM 1698 C CA . LEU A 1 223 ? -16.692 -10.114 16.995 1.00 96.44 223 LEU A CA 1
ATOM 1699 C C . LEU A 1 223 ? -17.215 -9.437 15.722 1.00 96.44 223 LEU A C 1
ATOM 1701 O O . LEU A 1 223 ? -18.272 -9.814 15.218 1.00 96.44 223 LEU A O 1
ATOM 1705 N N . LEU A 1 224 ? -16.480 -8.460 15.181 1.00 95.62 224 LEU A N 1
ATOM 1706 C CA . LEU A 1 224 ? -16.850 -7.790 13.935 1.00 95.62 224 LEU A CA 1
ATOM 1707 C C . LEU A 1 224 ? -16.895 -8.771 12.754 1.00 95.62 224 LEU A C 1
ATOM 1709 O O . LEU A 1 224 ? -17.826 -8.712 11.954 1.00 95.62 224 LEU A O 1
ATOM 1713 N N . MET A 1 225 ? -15.927 -9.685 12.655 1.00 94.31 225 MET A N 1
ATOM 1714 C CA . MET A 1 225 ? -15.862 -10.682 11.580 1.00 94.31 225 MET A CA 1
ATOM 1715 C C . MET A 1 225 ? -17.009 -11.699 11.624 1.00 94.31 225 MET A C 1
ATOM 1717 O O . MET A 1 225 ? -17.344 -12.263 10.589 1.00 94.31 225 MET A O 1
ATOM 1721 N N . LEU A 1 226 ? -17.634 -11.918 12.784 1.00 95.25 226 LEU A N 1
ATOM 1722 C CA . LEU A 1 226 ? -18.820 -12.773 12.906 1.00 95.25 226 LEU A CA 1
ATOM 1723 C C . LEU A 1 226 ? -20.114 -12.097 12.420 1.00 95.25 226 LEU A C 1
ATOM 1725 O O . LEU A 1 226 ? -21.118 -12.782 12.222 1.00 95.25 226 LEU A O 1
ATOM 1729 N N . LEU A 1 227 ? -20.116 -10.770 12.262 1.00 93.12 227 LEU A N 1
ATOM 1730 C CA . LEU A 1 227 ? -21.304 -9.984 11.909 1.00 93.12 227 LEU A CA 1
ATOM 1731 C C . LEU A 1 227 ? -21.411 -9.644 10.413 1.00 93.12 227 LEU A C 1
ATOM 1733 O O . LEU A 1 227 ? -22.465 -9.162 9.990 1.00 93.12 227 LEU A O 1
ATOM 1737 N N . VAL A 1 228 ? -20.343 -9.842 9.636 1.00 85.56 228 VAL A N 1
ATOM 1738 C CA . VAL A 1 228 ? -20.239 -9.458 8.212 1.00 85.56 228 VAL A CA 1
ATOM 1739 C C . VAL A 1 228 ? -20.355 -10.678 7.310 1.00 85.56 228 VAL A C 1
ATOM 1741 O O . VAL A 1 228 ? -21.077 -10.565 6.293 1.00 85.56 228 VAL A O 1
#

Sequence (228 aa):
MAKRGAASPKTKSKSKAQAGAAVSVFQRPGVRAAGFVMIGLAALATLGGAGYGVWTVDARARRSLAALPQQVEIAWPTIVRGSETRHVLDEQVRAEVQSQVEAIINHEPDPFGSESLEQAGEWLASSGWFADAPTVERIDARRVSITGVWRRPVAMVRYGQGDQARDYLVDSELRLLPKVYMQGERTGPYLTGATHSPAGNAPWTPDHRTPWPDQSLVEGLELLMLLV